Protein AF-A0A0F9BDG5-F1 (afdb_monomer)

pLDDT: mean 71.47, std 20.18, range [35.72, 97.31]

Foldseek 3Di:
DDDDDDDDDDDDDDDDDDDDDDDDDPDPPPPPPPPPDPPPCPVPCPVLPVPDDPVRVVVVVVVVVVVVVVVVVVVCVPDDPVVNVVVVVVVVCVVPDPPDPPVPVPPLVVPLPDDPVLVVQLVVLCVVLVVVCVVDSDPVVNVVSVVVSVVSSCVSDDPVSNVVVVVVVVVVVVVVVVVPPVPPDPPDPDPPPPDPDDDDPDDDDD

Solvent-accessible surface area (backbone atoms only — not comparable to full-atom values): 13550 Å² total; per-residue (Å²): 140,85,86,82,85,87,84,85,82,97,80,77,92,81,87,86,81,79,87,78,92,70,94,68,88,78,67,91,76,73,78,71,70,72,70,78,62,85,55,97,58,69,77,67,67,60,62,73,72,65,76,65,51,69,71,54,50,53,50,52,50,50,55,48,51,54,49,51,51,52,52,51,53,56,53,56,69,79,43,52,73,72,53,45,52,51,50,49,51,50,57,68,43,66,76,43,82,74,70,77,87,72,40,91,68,55,66,71,66,80,74,54,81,61,52,77,68,48,49,54,51,47,52,51,53,51,52,54,48,52,55,55,48,71,72,44,90,48,74,64,58,41,49,51,49,51,51,51,52,51,52,65,43,48,76,65,43,54,72,72,44,46,50,56,52,51,50,54,50,50,54,55,64,56,61,57,56,75,73,56,71,80,65,69,80,71,80,78,82,63,100,66,88,77,72,88,69,82,80,80,85,84,80,76,93,131

Sequence (206 aa):
MGAEDNDKPKRGRGRGGADARQRGEGGPGAQRRGQGGPGMGAGFGMFERLGLTEKQRNKIASIREEAMRKMMADIKKVLTDKQREQLEKAQAGKGGPKDKRGAGGGDMYNKLDLSKKQSKAIAKIRKKVRARMQDAGTSEERRGMMQQMHEDIKDILTDEQAEKLAEFQKQRKGGQRQRGEGRGDREGRGKGGKGRKGRGQDAKDN

Secondary structure (DSSP, 8-state):
---------------------------------------TTTTTSSGGGG---HHHHHHHHHHHHHHHHHHHHHHHHHS-HHHHHHHHHHHHGGGS--TTTSGGG--GGGGS---HHHHHHHHHHHHHHHHHHHH--SHHHHHHHHHHHHHHHHTTS-HHHHHHHHHHHHHHHHHTTTTTGGGS--TTS-------PPPP------

Organism: NCBI:txid412755

Structure (mmCIF, N/CA/C/O backbone):
data_AF-A0A0F9BDG5-F1
#
_entry.id   AF-A0A0F9BDG5-F1
#
loop_
_atom_site.group_PDB
_atom_site.id
_atom_site.type_symbol
_atom_site.label_atom_id
_atom_site.label_alt_id
_atom_site.label_comp_id
_atom_site.label_asym_id
_atom_site.label_entity_id
_atom_site.label_seq_id
_atom_site.pdbx_PDB_ins_code
_atom_site.Cartn_x
_atom_site.Cartn_y
_atom_site.Cartn_z
_atom_site.occupancy
_atom_site.B_iso_or_equiv
_atom_site.auth_seq_id
_atom_site.auth_comp_id
_atom_site.auth_asym_id
_atom_site.auth_atom_id
_atom_site.pdbx_PDB_model_num
ATOM 1 N N . MET A 1 1 ? -21.261 -22.358 70.577 1.00 49.41 1 MET A N 1
ATOM 2 C CA . MET A 1 1 ? -20.105 -22.892 71.329 1.00 49.41 1 MET A CA 1
ATOM 3 C C . MET A 1 1 ? -19.479 -23.983 70.483 1.00 49.41 1 MET A C 1
ATOM 5 O O . MET A 1 1 ? -20.230 -24.818 70.001 1.00 49.41 1 MET A O 1
ATOM 9 N N . GLY A 1 2 ? -18.164 -23.934 70.273 1.00 50.75 2 GLY A N 1
ATOM 10 C CA . GLY A 1 2 ? -17.414 -24.929 69.497 1.00 50.75 2 GLY A CA 1
ATOM 11 C C . GLY A 1 2 ? -16.647 -24.312 68.332 1.00 50.75 2 GLY A C 1
ATOM 12 O O . GLY A 1 2 ? -17.021 -24.504 67.183 1.00 50.75 2 GLY A O 1
ATOM 13 N N . ALA A 1 3 ? -15.623 -23.519 68.650 1.00 54.69 3 ALA A N 1
ATOM 14 C CA . ALA A 1 3 ? -14.568 -23.159 67.713 1.00 54.69 3 ALA A CA 1
ATOM 15 C C . ALA A 1 3 ? -13.617 -24.357 67.579 1.00 54.69 3 ALA A C 1
ATOM 17 O O . ALA A 1 3 ? -13.209 -24.910 68.598 1.00 54.69 3 ALA A O 1
ATOM 18 N N . GLU A 1 4 ? -13.258 -24.734 66.355 1.00 61.56 4 GLU A N 1
ATOM 19 C CA . GLU A 1 4 ? -12.105 -25.601 66.103 1.00 61.56 4 GLU A CA 1
ATOM 20 C C . GLU A 1 4 ? -11.132 -24.877 65.176 1.00 61.56 4 GLU A C 1
ATOM 22 O O . GLU A 1 4 ? -11.267 -24.842 63.951 1.00 61.56 4 GLU A O 1
ATOM 27 N N . ASP A 1 5 ? -10.158 -24.260 65.839 1.00 61.84 5 ASP A N 1
ATOM 28 C CA . ASP A 1 5 ? -8.892 -23.793 65.306 1.00 61.84 5 ASP A CA 1
ATOM 29 C C . ASP A 1 5 ? -8.102 -24.961 64.699 1.00 61.84 5 ASP A C 1
ATOM 31 O O . ASP A 1 5 ? -7.732 -25.909 65.392 1.00 61.84 5 ASP A O 1
ATOM 35 N N . ASN A 1 6 ? -7.776 -24.869 63.409 1.00 62.25 6 ASN A N 1
ATOM 36 C CA . ASN A 1 6 ? -6.728 -25.684 62.795 1.00 62.25 6 ASN A CA 1
ATOM 37 C C . ASN A 1 6 ? -5.508 -24.806 62.501 1.00 62.25 6 ASN A C 1
ATOM 39 O O . ASN A 1 6 ? -5.313 -24.280 61.406 1.00 62.25 6 ASN A O 1
ATOM 43 N N . ASP A 1 7 ? -4.696 -24.665 63.543 1.00 69.94 7 ASP A N 1
ATOM 44 C CA . ASP A 1 7 ? -3.325 -24.173 63.534 1.00 69.94 7 ASP A CA 1
ATOM 45 C C . ASP A 1 7 ? -2.364 -25.339 63.241 1.00 69.94 7 ASP A C 1
ATOM 47 O O . ASP A 1 7 ? -2.450 -26.367 63.920 1.00 69.94 7 ASP A O 1
ATOM 51 N N . LYS A 1 8 ? -1.478 -25.189 62.233 1.00 61.78 8 LYS A N 1
ATOM 52 C CA . LYS A 1 8 ? -0.156 -25.858 62.071 1.00 61.78 8 LYS A CA 1
ATOM 53 C C . LYS A 1 8 ? 0.475 -25.581 60.680 1.00 61.78 8 LYS A C 1
ATOM 55 O O . LYS A 1 8 ? -0.224 -25.218 59.742 1.00 61.78 8 LYS A O 1
ATOM 60 N N . PRO A 1 9 ? 1.804 -25.733 60.488 1.00 58.44 9 PRO A N 1
ATOM 61 C CA . PRO A 1 9 ? 2.804 -24.715 60.799 1.00 58.44 9 PRO A CA 1
ATOM 62 C C . PRO A 1 9 ? 3.656 -24.314 59.573 1.00 58.44 9 PRO A C 1
ATOM 64 O O . PRO A 1 9 ? 3.891 -25.087 58.644 1.00 58.44 9 PRO A O 1
ATOM 67 N N . LYS A 1 10 ? 4.241 -23.113 59.624 1.00 59.38 10 LYS A N 1
ATOM 68 C CA . LYS A 1 10 ? 5.286 -22.667 58.689 1.00 59.38 10 LYS A CA 1
ATOM 69 C C . LYS A 1 10 ? 6.584 -23.466 58.896 1.00 59.38 10 LYS A C 1
ATOM 71 O O . LYS A 1 10 ? 7.234 -23.348 59.929 1.00 59.38 10 LYS A O 1
ATOM 76 N N . ARG A 1 11 ? 7.004 -24.215 57.874 1.00 53.41 11 ARG A N 1
ATOM 77 C CA . ARG A 1 11 ? 8.365 -24.749 57.658 1.00 53.41 11 ARG A CA 1
ATOM 78 C C . ARG A 1 11 ? 8.660 -24.554 56.168 1.00 53.41 11 ARG A C 1
ATOM 80 O O . ARG A 1 11 ? 7.778 -24.792 55.361 1.00 53.41 11 ARG A O 1
ATOM 87 N N . GLY A 1 12 ? 9.802 -24.118 55.667 1.00 50.84 12 GLY A N 1
ATOM 88 C CA . GLY A 1 12 ? 11.099 -23.734 56.198 1.00 50.84 12 GLY A CA 1
ATOM 89 C C . GLY A 1 12 ? 11.937 -23.389 54.957 1.00 50.84 12 GLY A C 1
ATOM 90 O O . GLY A 1 12 ? 11.781 -24.013 53.908 1.00 50.84 12 GLY A O 1
ATOM 91 N N . ARG A 1 13 ? 12.768 -22.347 55.031 1.00 51.31 13 ARG A N 1
ATOM 92 C CA . ARG A 1 13 ? 13.691 -21.978 53.951 1.00 51.31 13 ARG A CA 1
ATOM 93 C C . ARG A 1 13 ? 14.745 -23.078 53.792 1.00 51.31 13 ARG A C 1
ATOM 95 O O . ARG A 1 13 ? 15.510 -23.308 54.720 1.00 51.31 13 ARG A O 1
ATOM 102 N N . GLY A 1 14 ? 14.824 -23.682 52.609 1.00 47.94 14 GLY A N 1
ATOM 103 C CA . GLY A 1 14 ? 15.945 -24.518 52.179 1.00 47.94 14 GLY A CA 1
ATOM 104 C C . GLY A 1 14 ? 16.692 -23.848 51.030 1.00 47.94 14 GLY A C 1
ATOM 105 O O . GLY A 1 14 ? 16.289 -23.962 49.878 1.00 47.94 14 GLY A O 1
ATOM 106 N N . ARG A 1 15 ? 17.765 -23.118 51.354 1.00 51.28 15 ARG A N 1
ATOM 107 C CA . ARG A 1 15 ? 18.869 -22.830 50.427 1.00 51.28 15 ARG A CA 1
ATOM 108 C C . ARG A 1 15 ? 19.819 -24.026 50.475 1.00 51.28 15 ARG A C 1
ATOM 110 O O . ARG A 1 15 ? 20.233 -24.397 51.567 1.00 51.28 15 ARG A O 1
ATOM 117 N N . GLY A 1 16 ? 20.228 -24.534 49.318 1.00 43.88 16 GLY A N 1
ATOM 118 C CA . GLY A 1 16 ? 21.385 -25.423 49.198 1.00 43.88 16 GLY A CA 1
ATOM 119 C C . GLY A 1 16 ? 21.200 -26.474 48.111 1.00 43.88 16 GLY A C 1
ATOM 120 O O . GLY A 1 16 ? 20.229 -27.219 48.147 1.00 43.88 16 GLY A O 1
ATOM 121 N N . GLY A 1 17 ? 22.129 -26.528 47.157 1.00 42.88 17 GLY A N 1
ATOM 122 C CA . GLY A 1 17 ? 22.189 -27.607 46.171 1.00 42.88 17 GLY A CA 1
ATOM 123 C C . GLY A 1 17 ? 22.804 -27.185 44.846 1.00 42.88 17 GLY A C 1
ATOM 124 O O . GLY A 1 17 ? 22.104 -27.079 43.846 1.00 42.88 17 GLY A O 1
ATOM 125 N N . ALA A 1 18 ? 24.108 -26.915 44.862 1.00 49.72 18 ALA A N 1
ATOM 126 C CA . ALA A 1 18 ? 24.939 -27.003 43.671 1.00 49.72 18 ALA A CA 1
ATOM 127 C C . ALA A 1 18 ? 25.035 -28.468 43.200 1.00 49.72 18 ALA A C 1
ATOM 129 O O . ALA A 1 18 ? 24.836 -29.388 43.989 1.00 49.72 18 ALA A O 1
ATOM 130 N N . ASP A 1 19 ? 25.396 -28.624 41.927 1.00 49.03 19 ASP A N 1
ATOM 131 C CA . ASP A 1 19 ? 25.849 -29.855 41.273 1.00 49.03 19 ASP A CA 1
ATOM 132 C C . ASP A 1 19 ? 24.845 -31.003 41.102 1.00 49.03 19 ASP A C 1
ATOM 134 O O . ASP A 1 19 ? 24.670 -31.858 41.960 1.00 49.03 19 ASP A O 1
ATOM 138 N N . ALA A 1 20 ? 24.331 -31.133 39.876 1.00 47.50 20 ALA A N 1
ATOM 139 C CA . ALA A 1 20 ? 24.259 -32.437 39.22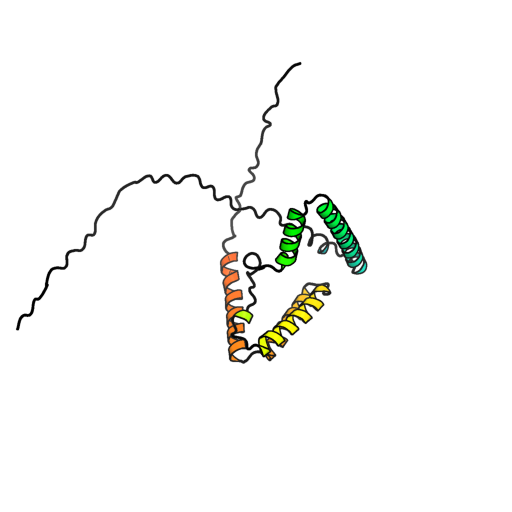4 1.00 47.50 20 ALA A CA 1
ATOM 140 C C . ALA A 1 20 ? 24.184 -32.263 37.706 1.00 47.50 20 ALA A C 1
ATOM 142 O O . ALA A 1 20 ? 23.203 -31.798 37.129 1.00 47.50 20 ALA A O 1
ATOM 143 N N . ARG A 1 21 ? 25.267 -32.679 37.057 1.00 52.41 21 ARG A N 1
ATOM 144 C CA . ARG A 1 21 ? 25.345 -32.980 35.633 1.00 52.41 21 ARG A CA 1
ATOM 145 C C . ARG A 1 21 ? 24.231 -33.967 35.285 1.00 52.41 21 ARG A C 1
ATOM 147 O O . ARG A 1 21 ? 24.292 -35.117 35.708 1.00 52.41 21 ARG A O 1
ATOM 154 N N . GLN A 1 22 ? 23.282 -33.564 34.448 1.00 47.56 22 GLN A N 1
ATOM 155 C CA . GLN A 1 22 ? 22.431 -34.522 33.757 1.00 47.56 22 GLN A CA 1
ATOM 156 C C . GLN A 1 22 ? 22.420 -34.210 32.266 1.00 47.56 22 GLN A C 1
ATOM 158 O O . GLN A 1 22 ? 21.803 -33.261 31.788 1.00 47.56 22 GLN A O 1
ATOM 163 N N . ARG A 1 23 ? 23.194 -35.039 31.554 1.00 50.88 23 ARG A N 1
ATOM 164 C CA . ARG A 1 23 ? 23.022 -35.374 30.143 1.00 50.88 23 ARG A CA 1
ATOM 165 C C . ARG A 1 23 ? 21.529 -35.533 29.854 1.00 50.88 23 ARG A C 1
ATOM 167 O O . ARG A 1 23 ? 20.937 -36.543 30.213 1.00 50.88 23 ARG A O 1
ATOM 174 N N . GLY A 1 24 ? 20.956 -34.534 29.200 1.00 40.81 24 GLY A N 1
ATOM 175 C CA . GLY A 1 24 ? 19.732 -34.659 28.428 1.00 40.81 24 GLY A CA 1
ATOM 176 C C . GLY A 1 24 ? 20.125 -34.585 26.963 1.00 40.81 24 GLY A C 1
ATOM 177 O O . GLY A 1 24 ? 20.676 -33.582 26.513 1.00 40.81 24 GLY A O 1
ATOM 178 N N . GLU A 1 25 ? 19.917 -35.684 26.256 1.00 46.16 25 GLU A N 1
ATOM 179 C CA . GLU A 1 25 ? 20.208 -35.887 24.845 1.00 46.16 25 GLU A CA 1
ATOM 180 C C . GLU A 1 25 ? 19.463 -34.856 23.983 1.00 46.16 25 GLU A C 1
ATOM 182 O O . GLU A 1 25 ? 18.311 -35.025 23.590 1.00 46.16 25 GLU A O 1
ATOM 187 N N . GLY A 1 26 ? 20.138 -33.746 23.684 1.00 39.34 26 GLY A N 1
ATOM 188 C CA . GLY A 1 26 ? 19.724 -32.800 22.658 1.00 39.34 26 GLY A CA 1
ATOM 189 C C . GLY A 1 26 ? 19.961 -33.419 21.286 1.00 39.34 26 GLY A C 1
ATOM 190 O O . GLY A 1 26 ? 21.038 -33.266 20.712 1.00 39.34 26 GLY A O 1
ATOM 191 N N . GLY A 1 27 ? 18.963 -34.146 20.781 1.00 37.84 27 GLY A N 1
ATOM 192 C CA . GLY A 1 27 ? 18.975 -34.701 19.432 1.00 37.84 27 GLY A CA 1
ATOM 193 C C . GLY A 1 27 ? 19.283 -33.627 18.375 1.00 37.84 27 GLY A C 1
ATOM 194 O O . GLY A 1 27 ? 18.962 -32.450 18.574 1.00 37.84 27 GLY A O 1
ATOM 195 N N . PRO A 1 28 ? 19.888 -33.993 17.229 1.00 41.84 28 PRO A N 1
ATOM 196 C CA . PRO A 1 28 ? 20.199 -33.064 16.150 1.00 41.84 28 PRO A CA 1
ATOM 197 C C . PRO A 1 28 ? 18.919 -32.688 15.392 1.00 41.84 28 PRO A C 1
ATOM 199 O O . PRO A 1 28 ? 18.725 -33.010 14.221 1.00 41.84 28 PRO A O 1
ATOM 202 N N . GLY A 1 29 ? 18.038 -31.949 16.063 1.00 42.16 29 GLY A N 1
ATOM 203 C CA . GLY A 1 29 ? 17.001 -31.135 15.457 1.00 42.16 29 GLY A CA 1
ATOM 204 C C . GLY A 1 29 ? 17.673 -29.967 14.758 1.00 42.16 29 GLY A C 1
ATOM 205 O O . GLY A 1 29 ? 17.637 -28.834 15.232 1.00 42.16 29 GLY A O 1
ATOM 206 N N . ALA A 1 30 ? 18.330 -30.265 13.636 1.00 48.53 30 ALA A N 1
ATOM 207 C CA . ALA A 1 30 ? 18.788 -29.290 12.676 1.00 48.53 30 ALA A CA 1
ATOM 208 C C . ALA A 1 30 ? 17.587 -28.418 12.308 1.00 48.53 30 ALA A C 1
ATOM 210 O O . ALA A 1 30 ? 16.789 -28.751 11.430 1.00 48.53 30 ALA A O 1
ATOM 211 N N . GLN A 1 31 ? 17.472 -27.277 12.988 1.00 48.91 31 GLN A N 1
ATOM 212 C CA . GLN A 1 31 ? 16.740 -26.119 12.523 1.00 48.91 31 GLN A CA 1
ATOM 213 C C . GLN A 1 31 ? 17.387 -25.729 11.201 1.00 48.91 31 GLN A C 1
ATOM 215 O O . GLN A 1 31 ? 18.277 -24.879 11.115 1.00 48.91 31 GLN A O 1
ATOM 220 N N . ARG A 1 32 ? 16.915 -26.393 10.143 1.00 46.16 32 ARG A N 1
ATOM 221 C CA . ARG A 1 32 ? 16.921 -25.896 8.785 1.00 46.16 32 ARG A CA 1
ATOM 222 C C . ARG A 1 32 ? 16.198 -24.564 8.870 1.00 46.16 32 ARG A C 1
ATOM 224 O O . ARG A 1 32 ? 14.984 -24.475 8.720 1.00 46.16 32 ARG A O 1
ATOM 231 N N . ARG A 1 33 ? 16.969 -23.510 9.154 1.00 41.59 33 ARG A N 1
ATOM 232 C CA . ARG A 1 33 ? 16.660 -22.165 8.701 1.00 41.59 33 ARG A CA 1
ATOM 233 C C . ARG A 1 33 ? 16.338 -22.359 7.237 1.00 41.59 33 ARG A C 1
ATOM 235 O O . ARG A 1 33 ? 17.246 -22.626 6.452 1.00 41.59 33 ARG A O 1
ATOM 242 N N . GLY A 1 34 ? 15.051 -22.327 6.910 1.00 40.19 34 GLY A N 1
ATOM 243 C CA . GLY A 1 34 ? 14.617 -22.205 5.540 1.00 40.19 34 GLY A CA 1
ATOM 244 C C . GLY A 1 34 ? 15.353 -20.994 5.004 1.00 40.19 34 GLY A C 1
ATOM 245 O O . GLY A 1 34 ? 15.009 -19.859 5.330 1.00 40.19 34 GLY A O 1
ATOM 246 N N . GLN A 1 35 ? 16.418 -21.246 4.240 1.00 43.44 35 GLN A N 1
ATOM 247 C CA . GLN A 1 35 ? 16.776 -20.374 3.147 1.00 43.44 35 GLN A CA 1
ATOM 248 C C . GLN A 1 35 ? 15.442 -20.114 2.471 1.00 43.44 35 GLN A C 1
ATOM 250 O O . GLN A 1 35 ? 14.794 -21.049 1.997 1.00 43.44 35 GLN A O 1
ATOM 255 N N . GLY A 1 36 ? 14.972 -18.872 2.564 1.00 41.31 36 GLY A N 1
ATOM 256 C CA . GLY A 1 36 ? 13.968 -18.397 1.644 1.00 41.31 36 GLY A CA 1
ATOM 257 C C . GLY A 1 36 ? 14.581 -18.627 0.280 1.00 41.31 36 GLY A C 1
ATOM 258 O O . GLY A 1 36 ? 15.417 -17.837 -0.154 1.00 41.31 36 GLY A O 1
ATOM 259 N N . GLY A 1 37 ? 14.244 -19.770 -0.325 1.00 35.72 37 GLY A N 1
ATOM 260 C CA . GLY A 1 37 ? 14.523 -20.024 -1.720 1.00 35.72 37 GLY A CA 1
ATOM 261 C C . GLY A 1 37 ? 14.026 -18.798 -2.474 1.00 35.72 37 GLY A C 1
ATOM 262 O O . GLY A 1 37 ? 13.017 -18.224 -2.043 1.00 35.72 37 GLY A O 1
ATOM 263 N N . PRO A 1 38 ? 14.763 -18.336 -3.495 1.00 40.41 38 PRO A N 1
ATOM 264 C CA . PRO A 1 38 ? 14.422 -17.136 -4.237 1.00 40.41 38 PRO A CA 1
ATOM 265 C C . PRO A 1 38 ? 12.946 -17.216 -4.598 1.00 40.41 38 PRO A C 1
ATOM 267 O O . PRO A 1 38 ? 12.527 -18.026 -5.423 1.00 40.41 38 PRO A O 1
ATOM 270 N N . GLY A 1 39 ? 12.137 -16.444 -3.869 1.00 40.53 39 GLY A N 1
ATOM 271 C CA . GLY A 1 39 ? 10.711 -16.421 -4.092 1.00 40.53 39 GLY A CA 1
ATOM 272 C C . GLY A 1 39 ? 10.511 -16.047 -5.549 1.00 40.53 39 GLY A C 1
ATOM 273 O O . GLY A 1 39 ? 11.251 -15.213 -6.079 1.00 40.53 39 GLY A O 1
ATOM 274 N N . MET A 1 40 ? 9.506 -16.642 -6.182 1.00 42.91 40 MET A N 1
ATOM 275 C CA . MET A 1 40 ? 9.035 -16.351 -7.542 1.00 42.91 40 MET A CA 1
ATOM 276 C C . MET A 1 40 ? 8.593 -14.876 -7.761 1.00 42.91 40 MET A C 1
ATOM 278 O O . MET A 1 40 ? 7.710 -14.595 -8.560 1.00 42.91 40 MET A O 1
ATOM 282 N N . GLY A 1 41 ? 9.170 -13.909 -7.043 1.00 45.41 41 GLY A N 1
ATOM 283 C CA . GLY A 1 41 ? 9.159 -12.476 -7.332 1.00 45.41 41 GLY A CA 1
ATOM 284 C C . GLY A 1 41 ? 10.493 -11.948 -7.882 1.00 45.41 41 GLY A C 1
ATOM 285 O O . GLY A 1 41 ? 10.544 -10.796 -8.302 1.00 45.41 41 GLY A O 1
ATOM 286 N N . ALA A 1 42 ? 11.558 -12.763 -7.934 1.00 42.69 42 ALA A N 1
ATOM 287 C CA . ALA A 1 42 ? 12.881 -12.343 -8.420 1.00 42.69 42 ALA A CA 1
ATOM 288 C C . ALA A 1 42 ? 12.916 -11.936 -9.911 1.00 42.69 42 ALA A C 1
ATOM 290 O O . ALA A 1 42 ? 13.832 -11.237 -10.329 1.00 42.69 42 ALA A O 1
ATOM 291 N N . GLY A 1 43 ? 11.907 -12.309 -10.704 1.00 47.31 43 GLY A N 1
ATOM 292 C CA . GLY A 1 43 ? 11.799 -11.904 -12.111 1.00 47.31 43 GLY A CA 1
ATOM 293 C C . GLY A 1 43 ? 11.110 -10.555 -12.350 1.00 47.31 43 GLY A C 1
ATOM 294 O O . GLY A 1 43 ? 11.126 -10.067 -13.474 1.00 47.31 43 GLY A O 1
ATOM 295 N N . PHE A 1 44 ? 10.484 -9.944 -11.334 1.00 47.06 44 PHE A N 1
ATOM 296 C CA . PHE A 1 44 ? 9.707 -8.707 -11.525 1.00 47.06 44 PHE A CA 1
ATOM 297 C C . PHE A 1 44 ? 10.578 -7.443 -11.462 1.00 47.06 44 PHE A C 1
ATOM 299 O O . PHE A 1 44 ? 10.374 -6.526 -12.245 1.00 47.06 44 PHE A O 1
ATOM 306 N N . GLY A 1 45 ? 11.584 -7.417 -10.583 1.00 52.31 45 GLY A N 1
ATOM 307 C CA . GLY A 1 45 ? 12.441 -6.240 -10.377 1.00 52.31 45 GLY A CA 1
ATOM 308 C C . GLY A 1 45 ? 13.682 -6.165 -11.273 1.00 52.31 45 GLY A C 1
ATOM 309 O O . GLY A 1 45 ? 14.461 -5.224 -11.145 1.00 52.31 45 GLY A O 1
ATOM 310 N N . MET A 1 46 ? 13.918 -7.155 -12.145 1.00 61.84 46 MET A N 1
ATOM 311 C CA . MET A 1 46 ? 15.105 -7.168 -13.013 1.00 61.84 46 MET A CA 1
ATOM 312 C C . MET A 1 46 ? 14.958 -6.190 -14.186 1.00 61.84 46 MET A C 1
ATOM 314 O O . MET A 1 46 ? 15.890 -5.454 -14.491 1.00 61.84 46 MET A O 1
ATOM 318 N N . PHE A 1 47 ? 13.767 -6.124 -14.790 1.00 62.78 47 PHE A N 1
ATOM 319 C CA . PHE A 1 47 ? 13.489 -5.248 -15.935 1.00 62.78 47 PHE A CA 1
ATOM 320 C C . PHE A 1 47 ? 13.310 -3.774 -15.547 1.00 62.78 47 PHE A C 1
ATOM 322 O O . PHE A 1 47 ? 13.584 -2.893 -16.356 1.00 62.78 47 PHE A O 1
ATOM 329 N N . GLU A 1 48 ? 12.922 -3.486 -14.301 1.00 61.44 48 GLU A N 1
ATOM 330 C CA . GLU A 1 48 ? 12.796 -2.112 -13.788 1.00 61.44 48 GLU A CA 1
ATOM 331 C C . GLU A 1 48 ? 14.149 -1.381 -13.723 1.00 61.44 48 GLU A C 1
ATOM 333 O O . GLU A 1 48 ? 14.190 -0.155 -13.746 1.00 61.44 48 GLU A O 1
ATOM 338 N N . ARG A 1 49 ? 15.269 -2.119 -13.699 1.00 68.06 49 ARG A N 1
ATOM 339 C CA . ARG A 1 49 ? 16.630 -1.559 -13.646 1.00 68.06 49 ARG A CA 1
ATOM 340 C C . ARG A 1 49 ? 17.220 -1.217 -15.016 1.00 68.06 49 ARG A C 1
ATOM 342 O O . ARG A 1 49 ? 18.303 -0.650 -15.068 1.00 68.06 49 ARG A O 1
ATOM 349 N N . LEU A 1 50 ? 16.535 -1.560 -16.108 1.00 80.62 50 LEU A N 1
ATOM 350 C CA . LEU A 1 50 ? 17.055 -1.419 -17.475 1.00 80.62 50 LEU A CA 1
ATOM 351 C C . LEU A 1 50 ? 16.689 -0.082 -18.141 1.00 80.62 50 LEU A C 1
ATOM 353 O O . LEU A 1 50 ? 16.867 0.057 -19.346 1.00 80.62 50 LEU A O 1
ATOM 357 N N . GLY A 1 51 ? 16.153 0.890 -17.390 1.00 80.94 51 GLY A N 1
ATOM 358 C CA . GLY A 1 51 ? 15.831 2.221 -17.926 1.00 80.94 51 GLY A CA 1
ATOM 359 C C . GLY A 1 51 ? 14.825 2.196 -19.085 1.00 80.94 51 GLY A C 1
ATOM 360 O O . GLY A 1 51 ? 14.917 3.000 -20.006 1.00 80.94 51 GLY A O 1
ATOM 361 N N . LEU A 1 52 ? 13.888 1.243 -19.076 1.00 87.12 52 LEU A N 1
ATOM 362 C CA . LEU A 1 52 ? 12.972 1.012 -20.192 1.00 87.12 52 LEU A CA 1
ATOM 363 C C . LEU A 1 52 ? 12.007 2.188 -20.401 1.00 87.12 52 LEU A C 1
ATOM 365 O O . LEU A 1 52 ? 11.359 2.670 -19.464 1.00 87.12 52 LEU A O 1
ATOM 369 N N . THR A 1 53 ? 11.824 2.579 -21.662 1.00 88.19 53 THR A N 1
ATOM 370 C CA . THR A 1 53 ? 10.789 3.547 -22.055 1.00 88.19 53 THR A CA 1
ATOM 371 C C . THR A 1 53 ? 9.388 3.004 -21.757 1.00 88.19 53 THR A C 1
ATOM 373 O O . THR A 1 53 ? 9.180 1.796 -21.620 1.00 88.19 53 THR A O 1
ATOM 376 N N . GLU A 1 54 ? 8.395 3.885 -21.662 1.00 77.69 54 GLU A N 1
ATOM 377 C CA . GLU A 1 54 ? 7.003 3.497 -21.394 1.00 77.69 54 GLU A CA 1
ATOM 378 C C . GLU A 1 54 ? 6.455 2.524 -22.453 1.00 77.69 54 GLU A C 1
ATOM 380 O O . GLU A 1 54 ? 5.895 1.480 -22.121 1.00 77.69 54 GLU A O 1
ATOM 385 N N . LYS A 1 55 ? 6.733 2.787 -23.737 1.00 87.75 55 LYS A N 1
ATOM 386 C CA . LYS A 1 55 ? 6.346 1.894 -24.842 1.00 87.75 55 LYS A CA 1
ATOM 387 C C . LYS A 1 55 ? 6.957 0.495 -24.695 1.00 87.75 55 LYS A C 1
ATOM 389 O O . LYS A 1 55 ? 6.274 -0.501 -24.926 1.00 87.75 55 LYS A O 1
ATOM 394 N N . GLN A 1 56 ? 8.223 0.401 -24.282 1.00 81.25 56 GLN A N 1
ATOM 395 C CA . GLN A 1 56 ? 8.887 -0.885 -24.040 1.00 81.25 56 GLN A CA 1
ATOM 396 C C . GLN A 1 56 ? 8.294 -1.609 -22.829 1.00 81.25 56 GLN A C 1
ATOM 398 O O . GLN A 1 56 ? 8.059 -2.815 -22.904 1.00 81.25 56 GLN A O 1
ATOM 403 N N . ARG A 1 57 ? 7.995 -0.883 -21.744 1.00 80.25 57 ARG A N 1
ATOM 404 C CA . ARG A 1 57 ? 7.327 -1.439 -20.558 1.00 80.25 57 ARG A CA 1
ATOM 405 C C . ARG A 1 57 ? 5.962 -2.026 -20.908 1.00 80.25 57 ARG A C 1
ATOM 407 O O . ARG A 1 57 ? 5.704 -3.176 -20.561 1.00 80.25 57 ARG A O 1
ATOM 414 N N . ASN A 1 58 ? 5.149 -1.300 -21.673 1.00 81.62 58 ASN A N 1
ATOM 415 C CA . ASN A 1 58 ? 3.825 -1.759 -22.101 1.00 81.62 58 ASN A CA 1
ATOM 416 C C . ASN A 1 58 ? 3.911 -2.990 -23.014 1.00 81.62 58 ASN A C 1
ATOM 418 O O . ASN A 1 58 ? 3.154 -3.950 -22.846 1.00 81.62 58 ASN A O 1
ATOM 422 N N . LYS A 1 59 ? 4.881 -3.017 -23.937 1.00 87.56 59 LYS A N 1
ATOM 423 C CA . LYS A 1 59 ? 5.095 -4.170 -24.822 1.00 87.56 59 LYS A CA 1
ATOM 424 C C . LYS A 1 59 ? 5.559 -5.408 -24.051 1.00 87.56 59 LYS A C 1
ATOM 426 O O . LYS A 1 59 ? 5.030 -6.493 -24.271 1.00 87.56 59 LYS A O 1
ATOM 431 N N . ILE A 1 60 ? 6.492 -5.253 -23.110 1.00 82.06 60 ILE A N 1
ATOM 432 C CA . ILE A 1 60 ? 6.951 -6.348 -22.240 1.00 82.06 60 ILE A CA 1
ATOM 433 C C . ILE A 1 60 ? 5.812 -6.846 -21.345 1.00 82.06 60 ILE A C 1
ATOM 435 O O . ILE A 1 60 ? 5.655 -8.056 -21.188 1.00 82.06 60 ILE A O 1
ATOM 439 N N . ALA A 1 61 ? 5.002 -5.941 -20.788 1.00 77.19 61 ALA A N 1
ATOM 440 C CA . ALA A 1 61 ? 3.836 -6.304 -19.990 1.00 77.19 61 ALA A CA 1
ATOM 441 C C . ALA A 1 61 ? 2.842 -7.150 -20.802 1.00 77.19 61 ALA A C 1
ATOM 443 O O . ALA A 1 61 ? 2.441 -8.214 -20.334 1.00 77.19 61 ALA A O 1
ATOM 444 N N . SER A 1 62 ? 2.545 -6.737 -22.037 1.00 82.06 62 SER A N 1
ATOM 445 C CA . SER A 1 62 ? 1.631 -7.454 -22.940 1.00 82.06 62 SER A CA 1
ATOM 446 C C . SER A 1 62 ? 2.159 -8.846 -23.302 1.00 82.06 62 SER A C 1
ATOM 448 O O . SER A 1 62 ? 1.472 -9.844 -23.095 1.00 82.06 62 SER A O 1
ATOM 450 N N . ILE A 1 63 ? 3.422 -8.939 -23.743 1.00 88.31 63 ILE A N 1
ATOM 451 C CA . ILE A 1 63 ? 4.077 -10.221 -24.065 1.00 88.31 63 ILE A CA 1
ATOM 452 C C . ILE A 1 63 ? 4.022 -11.166 -22.863 1.00 88.31 63 ILE A C 1
ATOM 454 O O . ILE A 1 63 ? 3.759 -12.361 -22.992 1.00 88.31 63 ILE A O 1
ATOM 458 N N . ARG A 1 64 ? 4.273 -10.631 -21.670 1.00 81.06 64 ARG A N 1
ATOM 459 C CA . ARG A 1 64 ? 4.275 -11.410 -20.439 1.00 81.06 64 ARG A CA 1
ATOM 460 C C . ARG A 1 64 ? 2.884 -11.896 -20.055 1.00 81.06 64 ARG A C 1
ATOM 462 O O . ARG A 1 64 ? 2.759 -13.029 -19.593 1.00 81.06 64 ARG A O 1
ATOM 469 N N . GLU A 1 65 ? 1.868 -11.053 -20.185 1.00 79.12 65 GLU A N 1
ATOM 470 C CA . GLU A 1 65 ? 0.484 -11.425 -19.901 1.00 79.12 65 GLU A CA 1
ATOM 471 C C . GLU A 1 65 ? 0.029 -12.551 -20.830 1.00 79.12 65 GLU A C 1
ATOM 473 O O . GLU A 1 65 ? -0.458 -13.581 -20.359 1.00 79.12 65 GLU A O 1
ATOM 478 N N . GLU A 1 66 ? 0.291 -12.414 -22.130 1.00 86.25 66 GLU A N 1
ATOM 479 C CA . GLU A 1 66 ? 0.011 -13.456 -23.114 1.00 86.25 66 GLU A CA 1
ATOM 480 C C . GLU A 1 66 ? 0.766 -14.753 -22.809 1.00 86.25 66 GLU A C 1
ATOM 482 O O . GLU A 1 66 ? 0.171 -15.835 -22.818 1.00 86.25 66 GLU A O 1
ATOM 487 N N . ALA A 1 67 ? 2.060 -14.661 -22.488 1.00 88.31 67 ALA A N 1
ATOM 488 C CA . ALA A 1 67 ? 2.876 -15.815 -22.130 1.00 88.31 67 ALA A CA 1
ATOM 489 C C . ALA A 1 67 ? 2.350 -16.513 -20.867 1.00 88.31 67 ALA A C 1
ATOM 491 O O . ALA A 1 67 ? 2.219 -17.737 -20.851 1.00 88.31 67 ALA A O 1
ATOM 492 N N . MET A 1 68 ? 1.985 -15.758 -19.824 1.00 83.38 68 MET A N 1
ATOM 493 C CA . MET A 1 68 ? 1.384 -16.329 -18.616 1.00 83.38 68 MET A CA 1
ATOM 494 C C . MET A 1 68 ? 0.023 -16.960 -18.899 1.00 83.38 68 MET A C 1
ATOM 496 O O . MET A 1 68 ? -0.267 -18.021 -18.348 1.00 83.38 68 MET A O 1
ATOM 500 N N . ARG A 1 69 ? -0.803 -16.355 -19.760 1.00 86.94 69 ARG A N 1
ATOM 501 C CA . ARG A 1 69 ? -2.104 -16.910 -20.147 1.00 86.94 69 ARG A CA 1
ATOM 502 C C . ARG A 1 69 ? -1.942 -18.243 -20.873 1.00 86.94 69 ARG A C 1
ATOM 504 O O . ARG A 1 69 ? -2.618 -19.204 -20.510 1.00 86.94 69 ARG A O 1
ATOM 511 N N . LYS A 1 70 ? -1.027 -18.316 -21.845 1.00 91.00 70 LYS A N 1
ATOM 512 C CA . LYS A 1 70 ? -0.698 -19.558 -22.563 1.00 91.00 70 LYS A CA 1
ATOM 513 C C . LYS A 1 70 ? -0.161 -20.621 -21.606 1.00 91.00 70 LYS A C 1
ATOM 515 O O . LYS A 1 70 ? -0.729 -21.704 -21.526 1.00 91.00 70 LYS A O 1
ATOM 520 N N . MET A 1 71 ? 0.830 -20.266 -20.786 1.00 89.75 71 MET A N 1
ATOM 521 C CA . MET A 1 71 ? 1.404 -21.168 -19.786 1.00 89.75 71 MET A CA 1
ATOM 522 C C . MET A 1 71 ? 0.337 -21.714 -18.825 1.00 89.75 71 MET A C 1
ATOM 524 O O . MET A 1 71 ? 0.311 -22.907 -18.547 1.00 89.75 71 MET A O 1
ATOM 528 N N . MET A 1 72 ? -0.574 -20.869 -18.331 1.00 85.25 72 MET A N 1
ATOM 529 C CA . MET A 1 72 ? -1.662 -21.308 -17.449 1.00 85.25 72 MET A CA 1
ATOM 530 C C . MET A 1 72 ? -2.661 -22.218 -18.161 1.00 85.25 72 MET A C 1
ATOM 532 O O . MET A 1 72 ? -3.141 -23.171 -17.550 1.00 85.25 72 MET A O 1
ATOM 536 N N . ALA A 1 73 ? -2.973 -21.951 -19.429 1.00 91.38 73 ALA A N 1
ATOM 537 C CA . ALA A 1 73 ? -3.836 -22.822 -20.217 1.00 91.38 73 ALA A CA 1
ATOM 538 C C . ALA A 1 73 ? -3.207 -24.212 -20.392 1.00 91.38 73 ALA A C 1
ATOM 540 O O . ALA A 1 73 ? -3.882 -25.214 -20.168 1.00 91.38 73 ALA A O 1
ATOM 541 N N . ASP A 1 74 ? -1.915 -24.282 -20.707 1.00 91.00 74 ASP A N 1
ATOM 542 C CA . ASP A 1 74 ? -1.209 -25.554 -20.875 1.00 91.00 74 ASP A CA 1
ATOM 543 C C . ASP A 1 74 ? -1.051 -26.308 -19.549 1.00 91.00 74 ASP A C 1
ATOM 545 O O . ASP A 1 74 ? -1.286 -27.514 -19.499 1.00 91.00 74 ASP A O 1
ATOM 549 N N . ILE A 1 75 ? -0.795 -25.597 -18.443 1.00 86.00 75 ILE A N 1
ATOM 550 C CA . ILE A 1 75 ? -0.851 -26.182 -17.095 1.00 86.00 75 ILE A CA 1
ATOM 551 C C . ILE A 1 75 ? -2.243 -26.772 -16.837 1.00 86.00 75 ILE A C 1
ATOM 553 O O . ILE A 1 75 ? -2.349 -27.916 -16.411 1.00 86.00 75 ILE A O 1
ATOM 557 N N . LYS A 1 76 ? -3.331 -26.048 -17.130 1.00 90.00 76 LYS A N 1
ATOM 558 C CA . LYS A 1 76 ? -4.693 -26.571 -16.924 1.00 90.00 76 LYS A CA 1
ATOM 559 C C . LYS A 1 76 ? -4.982 -27.827 -17.753 1.00 90.00 76 LYS A C 1
ATOM 561 O O . LYS A 1 76 ? -5.775 -28.645 -17.292 1.00 90.00 76 LYS A O 1
ATOM 566 N N . LYS A 1 77 ? -4.363 -28.001 -18.928 1.00 94.69 77 LYS A N 1
ATOM 567 C CA . LYS A 1 77 ? -4.545 -29.197 -19.773 1.00 94.69 77 LYS A CA 1
ATOM 568 C C . LYS A 1 77 ? -3.928 -30.455 -19.165 1.00 94.69 77 LYS A C 1
ATOM 570 O O . LYS A 1 77 ? -4.509 -31.521 -19.314 1.00 94.69 77 LYS A O 1
ATOM 575 N N . VAL A 1 78 ? -2.791 -30.336 -18.477 1.00 95.44 78 VAL A N 1
ATOM 576 C CA . VAL A 1 78 ? -2.104 -31.486 -17.853 1.00 95.44 78 VAL A CA 1
ATOM 577 C C . VAL A 1 78 ? -2.622 -31.817 -16.450 1.00 95.44 78 VAL A C 1
ATOM 579 O O . VAL A 1 78 ? -2.248 -32.838 -15.878 1.00 95.44 78 VAL A O 1
ATOM 582 N N . LEU A 1 79 ? -3.466 -30.956 -15.875 1.00 93.62 79 LEU A N 1
ATOM 583 C CA . LEU A 1 79 ? -4.060 -31.166 -14.558 1.00 93.62 79 LEU A CA 1
ATOM 584 C C . LEU A 1 79 ? -5.367 -31.956 -14.645 1.00 93.62 79 LEU A C 1
ATOM 586 O O . LEU A 1 79 ? -6.206 -31.723 -15.516 1.00 93.62 79 LEU A O 1
ATOM 590 N N . THR A 1 80 ? -5.565 -32.831 -13.663 1.00 96.94 80 THR A N 1
ATOM 591 C CA . THR A 1 80 ? -6.850 -33.503 -13.419 1.00 96.94 80 THR A CA 1
ATOM 592 C C . THR A 1 80 ? -7.910 -32.510 -12.932 1.00 96.94 80 THR A C 1
ATOM 594 O O . THR A 1 80 ? -7.577 -31.448 -12.399 1.00 96.94 80 THR A O 1
ATOM 597 N N . ASP A 1 81 ? -9.195 -32.860 -13.032 1.00 92.94 81 ASP A N 1
ATOM 598 C CA . ASP A 1 81 ? -10.300 -31.991 -12.592 1.00 92.94 81 ASP A CA 1
ATOM 599 C C . ASP A 1 81 ? -10.190 -31.575 -11.125 1.00 92.94 81 ASP A C 1
ATOM 601 O O . ASP A 1 81 ? -10.320 -30.398 -10.789 1.00 92.94 81 ASP A O 1
ATOM 605 N N . LYS A 1 82 ? -9.817 -32.518 -10.254 1.00 90.69 82 LYS A N 1
ATOM 606 C CA . LYS A 1 82 ? -9.603 -32.246 -8.829 1.00 90.69 82 LYS A CA 1
ATOM 607 C C . LYS A 1 82 ? -8.448 -31.268 -8.590 1.00 90.69 82 LYS A C 1
ATOM 609 O O . LYS A 1 82 ? -8.520 -30.423 -7.699 1.00 90.69 82 LYS A O 1
ATOM 614 N N . GLN A 1 83 ? -7.380 -31.349 -9.385 1.00 86.75 83 GLN A N 1
ATOM 615 C CA . GLN A 1 83 ? -6.256 -30.412 -9.299 1.00 86.75 83 GLN A CA 1
ATOM 616 C C . GLN A 1 83 ? -6.602 -29.039 -9.887 1.00 86.75 83 GLN A C 1
ATOM 618 O O . GLN A 1 83 ? -6.149 -28.026 -9.352 1.00 86.75 83 GLN A O 1
ATOM 623 N N . ARG A 1 84 ? -7.423 -28.980 -10.946 1.00 92.00 84 ARG A N 1
ATOM 624 C CA . ARG A 1 84 ? -7.954 -27.722 -11.495 1.00 92.00 84 ARG A CA 1
ATOM 625 C C . ARG A 1 84 ? -8.787 -26.980 -10.454 1.00 92.00 84 ARG A C 1
ATOM 627 O O . ARG A 1 84 ? -8.554 -25.795 -10.229 1.00 92.00 84 ARG A O 1
ATOM 634 N N . GLU A 1 85 ? -9.667 -27.687 -9.753 1.00 87.88 85 GLU A N 1
ATOM 635 C CA . GLU A 1 85 ? -10.489 -27.112 -8.687 1.00 87.88 85 GLU A CA 1
ATOM 636 C C . GLU A 1 85 ? -9.630 -26.585 -7.520 1.00 87.88 85 GLU A C 1
ATOM 638 O O . GLU A 1 85 ? -9.856 -25.483 -7.017 1.00 87.88 85 GLU A O 1
ATOM 643 N N . GLN A 1 86 ? -8.591 -27.323 -7.112 1.00 85.38 86 GLN A N 1
ATOM 644 C CA . GLN A 1 86 ? -7.640 -26.851 -6.097 1.00 85.38 86 GLN A CA 1
ATOM 645 C C . GLN A 1 86 ? -6.849 -25.624 -6.562 1.00 85.38 86 GLN A C 1
ATOM 647 O O . GLN A 1 86 ? -6.622 -24.708 -5.769 1.00 85.38 86 GLN A O 1
ATOM 652 N N . LEU A 1 87 ? -6.446 -25.580 -7.834 1.00 85.94 87 LEU A N 1
ATOM 653 C CA . LEU A 1 87 ? -5.747 -24.438 -8.413 1.00 85.94 87 LEU A CA 1
ATOM 654 C C . LEU A 1 87 ? -6.648 -23.198 -8.446 1.00 85.94 87 LEU A C 1
ATOM 656 O O . LEU A 1 87 ? -6.189 -22.113 -8.096 1.00 85.94 87 LEU A O 1
ATOM 660 N N . GLU A 1 88 ? -7.921 -23.345 -8.807 1.00 84.69 88 GLU A N 1
ATOM 661 C CA . GLU A 1 88 ? -8.888 -22.243 -8.806 1.00 84.69 88 GLU A CA 1
ATOM 662 C C . GLU A 1 88 ? -9.217 -21.772 -7.391 1.00 84.69 88 GLU A C 1
ATOM 664 O O . GLU A 1 88 ? -9.193 -20.568 -7.140 1.00 84.69 88 GLU A O 1
ATOM 669 N N . LYS A 1 89 ? -9.379 -22.683 -6.424 1.00 80.81 89 LYS A N 1
ATOM 670 C CA . LYS A 1 89 ? -9.502 -22.323 -5.000 1.00 80.81 89 LYS A CA 1
ATOM 671 C C . LYS A 1 89 ? -8.250 -21.625 -4.474 1.00 80.81 89 LYS A C 1
ATOM 673 O O . LYS A 1 89 ? -8.365 -20.673 -3.711 1.00 80.81 89 LYS A O 1
ATOM 678 N N . ALA A 1 90 ? -7.059 -22.033 -4.904 1.00 76.88 90 ALA A N 1
ATOM 679 C CA . ALA A 1 90 ? -5.810 -21.368 -4.543 1.00 76.88 90 ALA A CA 1
ATOM 680 C C . ALA A 1 90 ? -5.640 -20.004 -5.237 1.00 76.88 90 ALA A C 1
ATOM 682 O O . ALA A 1 90 ? -5.013 -19.112 -4.671 1.00 76.88 90 ALA A O 1
ATOM 683 N N . GLN A 1 91 ? -6.183 -19.810 -6.443 1.00 73.75 91 GLN A N 1
ATOM 684 C CA . GLN A 1 91 ? -6.173 -18.526 -7.153 1.00 73.75 91 GLN A CA 1
ATOM 685 C C . GLN A 1 91 ? -7.222 -17.552 -6.602 1.00 73.75 91 GLN A C 1
ATOM 687 O O . GLN A 1 91 ? -6.886 -16.403 -6.324 1.00 73.75 91 GLN A O 1
ATOM 692 N N . ALA A 1 92 ? -8.446 -18.009 -6.346 1.00 69.12 92 ALA A N 1
ATOM 693 C CA . ALA A 1 92 ? -9.459 -17.248 -5.614 1.00 69.12 92 ALA A CA 1
ATOM 694 C C . ALA A 1 92 ? -8.982 -16.949 -4.179 1.00 69.12 92 ALA A C 1
ATOM 696 O O . ALA A 1 92 ? -9.117 -15.838 -3.671 1.00 69.12 92 ALA A O 1
ATOM 697 N N . GLY A 1 93 ? -8.296 -17.917 -3.569 1.00 52.53 93 GLY A N 1
ATOM 698 C CA . GLY A 1 93 ? -7.618 -17.821 -2.281 1.00 52.53 93 GLY A CA 1
ATOM 699 C C . GLY A 1 93 ? -6.258 -17.117 -2.312 1.00 52.53 93 GLY A C 1
ATOM 700 O O . GLY A 1 93 ? -5.633 -16.995 -1.263 1.00 52.53 93 GLY A O 1
ATOM 701 N N . LYS A 1 94 ? -5.784 -16.587 -3.451 1.00 49.12 94 LYS A N 1
ATOM 702 C CA . LYS A 1 94 ? -4.625 -15.666 -3.495 1.00 49.12 94 LYS A CA 1
ATOM 703 C C . LYS A 1 94 ? -4.997 -14.238 -3.073 1.00 49.12 94 LYS A C 1
ATOM 705 O O . LYS A 1 94 ? -4.106 -13.405 -2.905 1.00 49.12 94 LYS A O 1
ATOM 710 N N . GLY A 1 95 ? -6.287 -13.981 -2.832 1.00 47.44 95 GLY A N 1
ATOM 711 C CA . GLY A 1 95 ? -6.769 -12.942 -1.913 1.00 47.44 95 GLY A CA 1
ATOM 712 C C . GLY A 1 95 ? -6.806 -13.385 -0.440 1.00 47.44 95 GLY A C 1
ATOM 713 O O . GLY A 1 95 ? -7.201 -12.603 0.419 1.00 47.44 95 GLY A O 1
ATOM 714 N N . GLY A 1 96 ? -6.404 -14.622 -0.141 1.00 44.91 96 GLY A N 1
ATOM 715 C CA . GLY A 1 96 ? -6.256 -15.153 1.209 1.00 44.91 96 GLY A CA 1
ATOM 716 C C . GLY A 1 96 ? -5.177 -14.401 1.987 1.00 44.91 96 GLY A C 1
ATOM 717 O O . GLY A 1 96 ? -4.337 -13.724 1.382 1.00 44.91 96 GLY A O 1
ATOM 718 N N . PRO A 1 97 ? -5.222 -14.468 3.327 1.00 45.16 97 PRO A N 1
ATOM 719 C CA . PRO A 1 97 ? -4.544 -13.523 4.193 1.00 45.16 97 PRO A CA 1
ATOM 720 C C . PRO A 1 97 ? -3.067 -13.397 3.824 1.00 45.16 97 PRO A C 1
ATOM 722 O O . PRO A 1 97 ? -2.248 -14.283 4.067 1.00 45.16 97 PRO A O 1
ATOM 725 N N . LYS A 1 98 ? -2.720 -12.232 3.269 1.00 52.22 98 LYS A N 1
ATOM 726 C CA . LYS A 1 98 ? -1.356 -11.699 3.097 1.00 52.22 98 LYS A CA 1
ATOM 727 C C . LYS A 1 98 ? -0.679 -11.437 4.452 1.00 52.22 98 LYS A C 1
ATOM 729 O O . LYS A 1 98 ? 0.209 -10.591 4.579 1.00 52.22 98 LYS A O 1
ATOM 734 N N . ASP A 1 99 ? -1.092 -12.159 5.477 1.00 49.91 99 ASP A N 1
ATOM 735 C CA . ASP A 1 99 ? -0.707 -11.936 6.840 1.00 49.91 99 ASP A CA 1
ATOM 736 C C . ASP A 1 99 ? 0.626 -12.637 7.073 1.00 49.91 99 ASP A C 1
ATOM 738 O O . ASP A 1 99 ? 0.834 -13.813 6.779 1.00 49.91 99 ASP A O 1
ATOM 742 N N . LYS A 1 100 ? 1.537 -11.874 7.665 1.00 49.94 100 LYS A N 1
ATOM 743 C CA . LYS A 1 100 ? 2.753 -12.307 8.364 1.00 49.94 100 LYS A CA 1
ATOM 744 C C . LYS A 1 100 ? 4.080 -12.334 7.601 1.00 49.94 100 LYS A C 1
ATOM 746 O O . LYS A 1 100 ? 5.085 -12.133 8.271 1.00 49.94 100 LYS A O 1
ATOM 751 N N . ARG A 1 101 ? 4.165 -12.465 6.265 1.00 46.72 101 ARG A N 1
ATOM 752 C CA . ARG A 1 101 ? 5.489 -12.386 5.569 1.00 46.72 101 ARG A CA 1
ATOM 753 C C . ARG A 1 101 ? 5.824 -11.070 4.858 1.00 46.72 101 ARG A C 1
ATOM 755 O O . ARG A 1 101 ? 6.991 -10.839 4.572 1.00 46.72 101 ARG A O 1
ATOM 762 N N . GLY A 1 102 ? 4.848 -10.181 4.670 1.00 46.56 102 GLY A N 1
ATOM 763 C CA . GLY A 1 102 ? 5.060 -8.783 4.245 1.00 46.56 102 GLY A CA 1
ATOM 764 C C . GLY A 1 102 ? 4.380 -7.747 5.152 1.00 46.56 102 GLY A C 1
ATOM 765 O O . GLY A 1 102 ? 4.568 -6.547 4.983 1.00 46.56 102 GLY A O 1
ATOM 766 N N . ALA A 1 103 ? 3.626 -8.206 6.155 1.00 44.47 103 ALA A N 1
ATOM 767 C CA . ALA A 1 103 ? 2.839 -7.394 7.084 1.00 44.47 103 ALA A CA 1
ATOM 768 C C . ALA A 1 103 ? 3.675 -6.677 8.169 1.00 44.47 103 ALA A C 1
ATOM 770 O O . ALA A 1 103 ? 3.144 -6.277 9.200 1.00 44.47 103 ALA A O 1
ATOM 771 N N . GLY A 1 104 ? 4.977 -6.459 7.944 1.00 43.28 104 GLY A N 1
ATOM 772 C CA . GLY A 1 104 ? 5.772 -5.539 8.774 1.00 43.28 104 GLY A CA 1
ATOM 773 C C . GLY A 1 104 ? 5.298 -4.082 8.658 1.00 43.28 104 GLY A C 1
ATOM 774 O O . GLY A 1 104 ? 5.672 -3.233 9.464 1.00 43.28 104 GLY A O 1
ATOM 775 N N . GLY A 1 105 ? 4.442 -3.807 7.669 1.00 48.88 105 GLY A N 1
ATOM 776 C CA . GLY A 1 105 ? 3.632 -2.604 7.533 1.00 48.88 105 GLY A CA 1
ATOM 777 C C . GLY A 1 105 ? 2.145 -2.875 7.612 1.00 48.88 105 GLY A C 1
ATOM 778 O O . GLY A 1 105 ? 1.412 -2.342 6.787 1.00 48.88 105 GLY A O 1
ATOM 779 N N . GLY A 1 106 ? 1.720 -3.705 8.573 1.00 55.81 106 GLY A N 1
ATOM 780 C CA . GLY A 1 106 ? 0.316 -3.829 8.951 1.00 55.81 106 GLY A CA 1
ATOM 781 C C . GLY A 1 106 ? -0.333 -2.450 8.984 1.00 55.81 106 GLY A C 1
ATOM 782 O O . GLY A 1 106 ? 0.236 -1.503 9.532 1.00 55.81 106 GLY A O 1
ATOM 783 N N . ASP A 1 107 ? -1.456 -2.353 8.289 1.00 71.44 107 ASP A N 1
ATOM 784 C CA . ASP A 1 107 ? -2.195 -1.134 8.015 1.00 71.44 107 ASP A CA 1
ATOM 785 C C . ASP A 1 107 ? -2.410 -0.349 9.321 1.00 71.44 107 ASP A C 1
ATOM 787 O O . ASP A 1 107 ? -3.257 -0.713 10.134 1.00 71.44 107 ASP A O 1
ATOM 791 N N . MET A 1 108 ? -1.571 0.667 9.584 1.00 83.06 108 MET A N 1
ATOM 792 C CA . MET A 1 108 ? -1.491 1.326 10.905 1.00 83.06 108 MET A CA 1
ATOM 793 C C . MET A 1 108 ? -2.841 1.883 11.356 1.00 83.06 108 MET A C 1
ATOM 795 O O . MET A 1 108 ? -3.129 1.983 12.541 1.00 83.06 108 MET A O 1
ATOM 799 N N . TYR A 1 109 ? -3.685 2.184 10.383 1.00 85.69 109 TYR A N 1
ATOM 800 C CA . TYR A 1 109 ? -5.002 2.753 10.556 1.00 85.69 109 TYR A CA 1
ATOM 801 C C . TYR A 1 109 ? -6.025 1.762 11.123 1.00 85.69 109 TYR A C 1
ATOM 803 O O . TYR A 1 109 ? -7.009 2.191 11.711 1.00 85.69 109 TYR A O 1
ATOM 811 N N . ASN A 1 110 ? -5.783 0.448 11.034 1.00 84.94 110 ASN A N 1
ATOM 812 C CA . ASN A 1 110 ? -6.638 -0.550 11.687 1.00 84.94 110 ASN A CA 1
ATOM 813 C C . ASN A 1 110 ? -6.572 -0.465 13.222 1.00 84.94 110 ASN A C 1
ATOM 815 O O . ASN A 1 110 ? -7.402 -1.069 13.890 1.00 84.94 110 ASN A O 1
ATOM 819 N N . LYS A 1 111 ? -5.592 0.261 13.778 1.00 87.00 111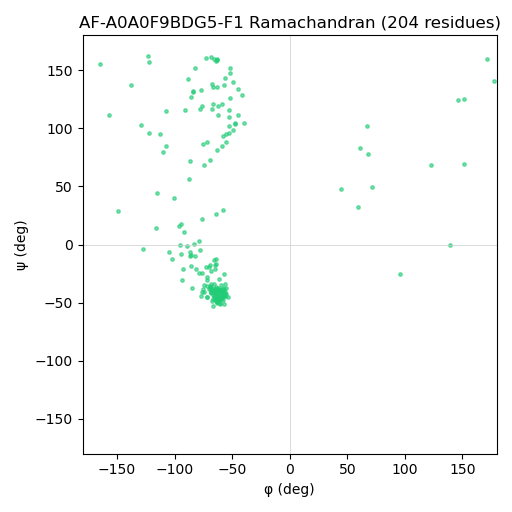 LYS A N 1
ATOM 820 C CA . LYS A 1 111 ? -5.422 0.473 15.223 1.00 87.00 111 LYS A CA 1
ATOM 821 C C . LYS A 1 111 ? -6.046 1.776 15.742 1.00 87.00 111 LYS A C 1
ATOM 823 O O . LYS A 1 111 ? -5.896 2.066 16.919 1.00 87.00 111 LYS A O 1
ATOM 828 N N . LEU A 1 112 ? -6.667 2.591 14.881 1.00 88.31 112 LEU A N 1
ATOM 829 C CA . LEU A 1 112 ? -7.166 3.931 15.236 1.00 88.31 112 LEU A CA 1
ATOM 830 C C . LEU A 1 112 ? -8.656 3.966 15.618 1.00 88.31 112 LEU A C 1
ATOM 832 O O . LEU A 1 112 ? -9.247 5.042 15.604 1.00 88.31 112 LEU A O 1
ATOM 836 N N . ASP A 1 113 ? -9.272 2.818 15.917 1.00 91.75 113 ASP A N 1
ATOM 837 C CA . ASP A 1 113 ? -10.701 2.709 16.267 1.00 91.75 113 ASP A CA 1
ATOM 838 C C . ASP A 1 113 ? -11.608 3.532 15.330 1.00 91.75 113 ASP A C 1
ATOM 840 O O . ASP A 1 113 ? -12.442 4.336 15.742 1.00 91.75 113 ASP A O 1
ATOM 844 N N . LEU A 1 114 ? -11.388 3.381 14.021 1.00 92.25 114 LEU A N 1
ATOM 845 C CA . LEU A 1 114 ? -12.045 4.198 13.001 1.00 92.25 114 LEU A CA 1
ATOM 846 C C . LEU A 1 114 ? -13.547 3.913 12.928 1.00 92.25 114 LEU A C 1
ATOM 848 O O . LEU A 1 114 ? -13.974 2.756 12.857 1.00 92.25 114 LEU A O 1
ATOM 852 N N . SER A 1 115 ? -14.356 4.965 12.783 1.00 95.25 115 SER A N 1
ATOM 853 C CA . SER A 1 115 ? -15.769 4.791 12.440 1.00 95.25 115 SER A CA 1
ATOM 854 C C . SER A 1 115 ? -15.932 4.152 11.052 1.00 95.25 115 SER A C 1
ATOM 856 O O . SER A 1 115 ? -15.074 4.268 10.167 1.00 95.25 115 SER A O 1
ATOM 858 N N . LYS A 1 116 ? -17.089 3.523 10.798 1.00 92.69 116 LYS A N 1
ATOM 859 C CA . LYS A 1 116 ? -17.406 2.921 9.485 1.00 92.69 116 LYS A CA 1
ATOM 860 C C . LYS A 1 116 ? -17.289 3.932 8.333 1.00 92.69 116 LYS A C 1
ATOM 862 O O . LYS A 1 116 ? -16.834 3.572 7.245 1.00 92.69 116 LYS A O 1
ATOM 867 N N . LYS A 1 117 ? -17.681 5.194 8.566 1.00 94.38 117 LYS A N 1
ATOM 868 C CA . LYS A 1 117 ? -17.592 6.278 7.572 1.00 94.38 117 LYS A CA 1
ATOM 869 C C . LYS A 1 117 ? -16.130 6.633 7.268 1.00 94.38 117 LYS A C 1
ATOM 871 O O . LYS A 1 117 ? -15.757 6.635 6.095 1.00 94.38 117 LYS A O 1
ATOM 876 N N . GLN A 1 118 ? -15.304 6.834 8.298 1.00 93.06 118 GLN A N 1
ATOM 877 C CA . GLN A 1 118 ? -13.872 7.135 8.147 1.00 93.06 118 GLN A CA 1
ATOM 878 C C . GLN A 1 118 ? -13.122 5.988 7.459 1.00 93.06 118 GLN A C 1
ATOM 880 O O . GLN A 1 118 ? -12.413 6.213 6.481 1.00 93.06 118 GLN A O 1
ATOM 885 N N . SER A 1 119 ? -13.346 4.742 7.890 1.00 90.25 119 SER A N 1
ATOM 886 C CA . SER A 1 119 ? -12.732 3.553 7.283 1.00 90.25 119 SER A CA 1
ATOM 887 C C . SER A 1 119 ? -13.035 3.450 5.780 1.00 90.25 119 SER A C 1
ATOM 889 O O . SER A 1 119 ? -12.131 3.258 4.963 1.00 90.25 119 SER A O 1
ATOM 891 N N . LYS A 1 120 ? -14.294 3.685 5.377 1.00 91.50 120 LYS A N 1
ATOM 892 C CA . LYS A 1 120 ? -14.694 3.697 3.961 1.00 91.50 120 LYS A CA 1
ATOM 893 C C . LYS A 1 120 ? -14.038 4.839 3.176 1.00 91.50 120 LYS A C 1
ATOM 895 O O . LYS A 1 120 ? -13.655 4.628 2.025 1.00 91.50 120 LYS A O 1
ATOM 900 N N . ALA A 1 121 ? -13.908 6.027 3.766 1.00 94.94 121 ALA A N 1
ATOM 901 C CA . ALA A 1 121 ? -13.251 7.170 3.130 1.00 94.94 121 ALA A CA 1
ATOM 902 C C . ALA A 1 121 ? -11.746 6.915 2.923 1.00 94.94 121 ALA A C 1
ATOM 904 O O . ALA A 1 121 ? -11.248 7.026 1.802 1.00 94.94 121 ALA A O 1
ATOM 905 N N . ILE A 1 122 ? -11.056 6.427 3.955 1.00 92.31 122 ILE A N 1
ATOM 906 C CA . ILE A 1 122 ? -9.637 6.051 3.901 1.00 92.31 122 ILE A CA 1
ATOM 907 C C . ILE A 1 122 ? -9.397 4.950 2.858 1.00 92.31 122 ILE A C 1
ATOM 909 O O . ILE A 1 122 ? -8.463 5.035 2.057 1.00 92.31 122 ILE A O 1
ATOM 913 N N . ALA A 1 123 ? -10.264 3.933 2.800 1.00 89.56 123 ALA A N 1
ATOM 914 C CA . ALA A 1 123 ? -10.168 2.872 1.799 1.00 89.56 123 ALA A CA 1
ATOM 915 C C . ALA A 1 123 ? -10.273 3.411 0.359 1.00 89.56 123 ALA A C 1
ATOM 917 O O . ALA A 1 123 ? -9.534 2.963 -0.524 1.00 89.56 123 ALA A O 1
ATOM 918 N N . LYS A 1 124 ? -11.151 4.396 0.116 1.00 94.38 124 LYS A N 1
ATOM 919 C CA . LYS A 1 124 ? -11.270 5.061 -1.191 1.00 94.38 124 LYS A CA 1
ATOM 920 C C . LYS A 1 124 ? -10.001 5.834 -1.552 1.00 94.38 124 LYS A C 1
ATOM 922 O O . LYS A 1 124 ? -9.510 5.656 -2.668 1.00 94.38 124 LYS A O 1
ATOM 927 N N . ILE A 1 125 ? -9.448 6.621 -0.623 1.00 94.69 125 ILE A N 1
ATOM 928 C CA . ILE A 1 125 ? -8.194 7.365 -0.836 1.00 94.69 125 ILE A CA 1
ATOM 929 C C . ILE A 1 125 ? -7.076 6.391 -1.212 1.00 94.69 125 ILE A C 1
ATOM 931 O O . ILE A 1 125 ? -6.458 6.530 -2.267 1.00 94.69 125 ILE A O 1
ATOM 935 N N . ARG A 1 126 ? -6.878 5.326 -0.426 1.00 93.00 126 ARG A N 1
ATOM 936 C 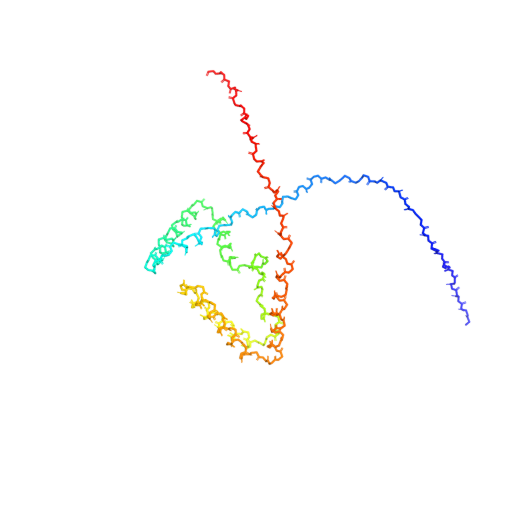CA . ARG A 1 126 ? -5.846 4.319 -0.716 1.00 93.00 126 ARG A CA 1
ATOM 937 C C . ARG A 1 126 ? -6.022 3.653 -2.066 1.00 93.00 126 ARG A C 1
ATOM 939 O O . ARG A 1 126 ? -5.032 3.409 -2.748 1.00 93.00 126 ARG A O 1
ATOM 946 N N . LYS A 1 127 ? -7.259 3.323 -2.451 1.00 91.00 127 LYS A N 1
ATOM 947 C CA . LYS A 1 127 ? -7.539 2.718 -3.759 1.00 91.00 127 LYS A CA 1
ATOM 948 C C . LYS A 1 127 ? -7.141 3.670 -4.891 1.00 91.00 127 LYS A C 1
ATOM 950 O O . LYS A 1 127 ? -6.480 3.232 -5.828 1.00 91.00 127 LYS A O 1
ATOM 955 N N . LYS A 1 128 ? -7.486 4.956 -4.774 1.00 94.12 128 LYS A N 1
ATOM 956 C CA . LYS A 1 128 ? -7.141 5.999 -5.753 1.00 94.12 128 LYS A CA 1
ATOM 957 C C . LYS A 1 128 ? -5.628 6.204 -5.858 1.00 94.12 128 LYS A C 1
ATOM 959 O O . LYS A 1 128 ? -5.084 6.181 -6.957 1.00 94.12 128 LYS A O 1
ATOM 964 N N . VAL A 1 129 ? -4.944 6.344 -4.723 1.00 94.50 129 VAL A N 1
ATOM 965 C CA . VAL A 1 129 ? -3.485 6.524 -4.676 1.00 94.50 129 VAL A CA 1
ATOM 966 C C . VAL A 1 129 ? -2.775 5.280 -5.204 1.00 94.50 129 VAL A C 1
ATOM 968 O O . VAL A 1 129 ? -1.834 5.395 -5.979 1.00 94.50 129 VAL A O 1
ATOM 971 N N . ARG A 1 130 ? -3.259 4.075 -4.875 1.00 91.38 130 ARG A N 1
ATOM 972 C CA . ARG A 1 130 ? -2.709 2.821 -5.408 1.00 91.38 130 ARG A CA 1
ATOM 973 C C . ARG A 1 130 ? -2.802 2.731 -6.924 1.00 91.38 130 ARG A C 1
ATOM 975 O O . ARG A 1 130 ? -1.839 2.266 -7.516 1.00 91.38 130 ARG A O 1
ATOM 982 N N . ALA A 1 131 ? -3.913 3.159 -7.522 1.00 92.06 131 ALA A N 1
ATOM 983 C CA . ALA A 1 131 ? -4.036 3.212 -8.976 1.00 92.06 131 ALA A CA 1
ATOM 984 C C . ALA A 1 131 ? -2.981 4.160 -9.571 1.00 92.06 131 ALA A C 1
ATOM 986 O O . ALA A 1 131 ? -2.165 3.726 -10.369 1.00 92.06 131 ALA A O 1
ATOM 987 N N . ARG A 1 132 ? -2.880 5.397 -9.062 1.00 92.75 132 ARG A N 1
ATOM 988 C CA . ARG A 1 132 ? -1.871 6.372 -9.525 1.00 92.75 132 ARG A CA 1
ATOM 989 C C . ARG A 1 132 ? -0.428 5.890 -9.349 1.00 92.75 132 ARG A C 1
ATOM 991 O O . ARG A 1 132 ? 0.431 6.163 -10.177 1.00 92.75 132 ARG A O 1
ATOM 998 N N . MET A 1 133 ? -0.149 5.147 -8.279 1.00 90.69 133 MET A N 1
ATOM 999 C CA . MET A 1 133 ? 1.182 4.587 -8.035 1.00 90.69 133 MET A CA 1
ATOM 1000 C C . MET A 1 133 ? 1.580 3.488 -9.025 1.00 90.69 133 MET A C 1
ATOM 1002 O O . MET A 1 133 ? 2.776 3.235 -9.160 1.00 90.69 133 MET A O 1
ATOM 1006 N N . GLN A 1 134 ? 0.622 2.814 -9.672 1.00 88.06 134 GLN A N 1
ATOM 1007 C CA . GLN A 1 134 ? 0.931 1.837 -10.723 1.00 88.06 134 GLN A CA 1
ATOM 1008 C C . GLN A 1 134 ? 1.508 2.526 -11.959 1.00 88.06 134 GLN A C 1
ATOM 1010 O O . GLN A 1 134 ? 2.430 1.986 -12.567 1.00 88.06 134 GLN A O 1
ATOM 1015 N N . ASP A 1 135 ? 1.035 3.738 -12.244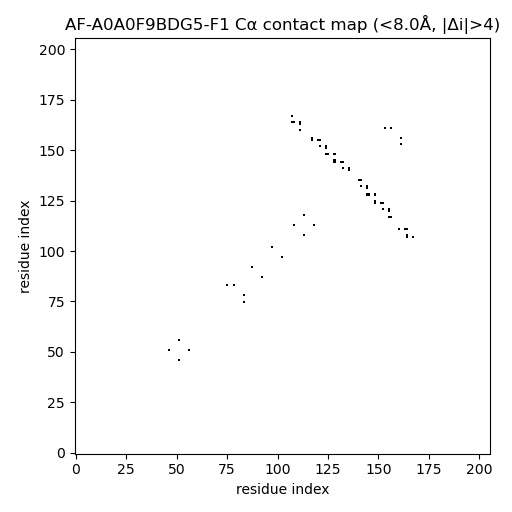 1.00 92.19 135 ASP A N 1
ATOM 1016 C CA . ASP A 1 135 ? 1.471 4.544 -13.385 1.00 92.19 135 ASP A CA 1
ATOM 1017 C C . ASP A 1 135 ? 2.732 5.373 -13.075 1.00 92.19 135 ASP A C 1
ATOM 1019 O O . ASP A 1 135 ? 3.445 5.801 -13.979 1.00 92.19 135 ASP A O 1
ATOM 1023 N N . ALA A 1 136 ? 3.053 5.574 -11.791 1.00 92.75 136 ALA A N 1
ATOM 1024 C CA . ALA A 1 136 ? 4.214 6.347 -11.358 1.00 92.75 136 ALA A CA 1
ATOM 1025 C C . ALA A 1 136 ? 5.538 5.713 -11.822 1.00 92.75 136 ALA A C 1
ATOM 1027 O O . ALA A 1 136 ? 5.893 4.590 -11.417 1.00 92.75 136 ALA A O 1
ATOM 1028 N N . GLY A 1 137 ? 6.288 6.466 -12.629 1.00 90.94 137 GLY A N 1
ATOM 1029 C CA . GLY A 1 137 ? 7.535 6.027 -13.247 1.00 90.94 137 GLY A CA 1
ATOM 1030 C C . GLY A 1 137 ? 8.734 6.063 -12.305 1.00 90.94 137 GLY A C 1
ATOM 1031 O O . GLY A 1 137 ? 9.675 5.293 -12.502 1.00 90.94 137 GLY A O 1
ATOM 1032 N N . THR A 1 138 ? 8.692 6.908 -11.272 1.00 95.56 138 THR A N 1
ATOM 1033 C CA . THR A 1 138 ? 9.817 7.132 -10.356 1.00 95.56 138 THR A CA 1
ATOM 1034 C C . THR A 1 138 ? 9.463 6.854 -8.895 1.00 95.56 138 THR A C 1
ATOM 1036 O O . THR A 1 138 ? 8.301 6.808 -8.483 1.00 95.56 138 THR A O 1
ATOM 1039 N N . SER A 1 139 ? 10.494 6.675 -8.066 1.00 90.56 139 SER A N 1
ATOM 1040 C CA . SER A 1 139 ? 10.307 6.526 -6.620 1.00 90.56 139 SER A CA 1
ATOM 1041 C C . SER A 1 139 ? 9.910 7.838 -5.933 1.00 90.56 139 SER A C 1
ATOM 1043 O O . SER A 1 139 ? 9.259 7.788 -4.888 1.00 90.56 139 SER A O 1
ATOM 1045 N N . GLU A 1 140 ? 10.305 8.992 -6.473 1.00 93.44 140 GLU A N 1
ATOM 1046 C CA . GLU A 1 140 ? 9.990 10.304 -5.895 1.00 93.44 140 GLU A CA 1
ATOM 1047 C C . GLU A 1 140 ? 8.514 10.646 -6.071 1.00 93.44 140 GLU A C 1
ATOM 1049 O O . GLU A 1 140 ? 7.852 10.987 -5.093 1.00 93.44 140 GLU A O 1
ATOM 1054 N N . GLU A 1 141 ? 7.958 10.423 -7.264 1.00 93.31 141 GLU A N 1
ATOM 1055 C CA . GLU A 1 141 ? 6.521 10.578 -7.516 1.00 93.31 141 GLU A CA 1
ATOM 1056 C C . GLU A 1 141 ? 5.699 9.680 -6.587 1.00 93.31 141 GLU A C 1
ATOM 1058 O O . GLU A 1 141 ? 4.739 10.127 -5.961 1.00 93.31 141 GLU A O 1
ATOM 1063 N N . ARG A 1 142 ? 6.113 8.416 -6.421 1.00 93.44 142 ARG A N 1
ATOM 1064 C CA . ARG A 1 142 ? 5.460 7.491 -5.481 1.00 93.44 142 ARG A CA 1
ATOM 1065 C C . ARG A 1 142 ? 5.523 8.006 -4.046 1.00 93.44 142 ARG A C 1
ATOM 1067 O O . ARG A 1 142 ? 4.549 7.864 -3.309 1.00 93.44 142 ARG A O 1
ATOM 1074 N N . ARG A 1 143 ? 6.644 8.606 -3.635 1.00 93.50 143 ARG A N 1
ATOM 1075 C CA . ARG A 1 143 ? 6.792 9.200 -2.300 1.00 93.50 143 ARG A CA 1
ATOM 1076 C C . ARG A 1 143 ? 5.864 10.400 -2.120 1.00 93.50 143 ARG A C 1
ATOM 1078 O O . ARG A 1 143 ? 5.188 10.452 -1.096 1.00 93.50 143 ARG A O 1
ATOM 1085 N N . GLY A 1 144 ? 5.789 11.294 -3.104 1.00 94.69 144 GLY A N 1
ATOM 1086 C CA . GLY A 1 144 ? 4.868 12.433 -3.092 1.00 94.69 144 GLY A CA 1
ATOM 1087 C C . GLY A 1 144 ? 3.408 11.986 -3.001 1.00 94.69 144 GLY A C 1
ATOM 1088 O O . GLY A 1 144 ? 2.668 12.448 -2.139 1.00 94.69 144 GLY A O 1
ATOM 1089 N N . MET A 1 145 ? 3.012 10.982 -3.790 1.00 94.75 145 MET A N 1
ATOM 1090 C CA . MET A 1 145 ? 1.665 10.400 -3.717 1.00 94.75 145 MET A 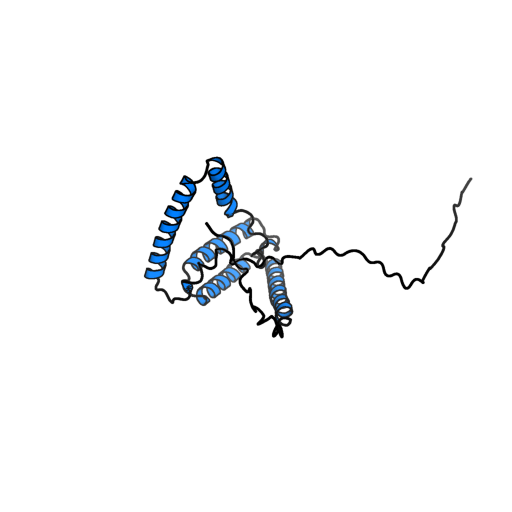CA 1
ATOM 1091 C C . MET A 1 145 ? 1.356 9.784 -2.347 1.00 94.75 145 MET A C 1
ATOM 1093 O O . MET A 1 145 ? 0.237 9.905 -1.853 1.00 94.75 145 MET A O 1
ATOM 1097 N N . MET A 1 146 ? 2.331 9.120 -1.718 1.00 92.00 146 MET A N 1
ATOM 1098 C CA . MET A 1 146 ? 2.160 8.585 -0.365 1.00 92.00 146 MET A CA 1
ATOM 1099 C C . MET A 1 146 ? 2.062 9.695 0.687 1.00 92.00 146 MET A C 1
ATOM 1101 O O . MET A 1 146 ? 1.297 9.545 1.635 1.00 92.00 146 MET A O 1
ATOM 1105 N N . GLN A 1 147 ? 2.806 10.796 0.540 1.00 93.88 147 GLN A N 1
ATOM 1106 C CA . GLN A 1 147 ? 2.703 11.962 1.427 1.00 93.88 147 GLN A CA 1
ATOM 1107 C C . GLN A 1 147 ? 1.324 12.611 1.321 1.00 93.88 147 GLN A C 1
ATOM 1109 O O . GLN A 1 147 ? 0.657 12.757 2.341 1.00 93.88 147 GLN A O 1
ATOM 1114 N N . GLN A 1 148 ? 0.854 12.863 0.099 1.00 95.38 148 GLN A N 1
ATOM 1115 C CA . GLN A 1 148 ? -0.487 13.392 -0.140 1.00 95.38 148 GLN A CA 1
ATOM 1116 C C . GLN A 1 148 ? -1.567 12.467 0.438 1.00 95.38 148 GLN A C 1
ATOM 1118 O O . GLN A 1 148 ? -2.471 12.915 1.128 1.00 95.38 148 GLN A O 1
ATOM 1123 N N . MET A 1 149 ? -1.429 11.149 0.257 1.00 95.19 149 MET A N 1
ATOM 1124 C CA . MET A 1 149 ? -2.323 10.175 0.889 1.00 95.19 149 MET A CA 1
ATOM 1125 C C . MET A 1 149 ? -2.348 10.304 2.418 1.00 95.19 149 MET A C 1
ATOM 1127 O O . MET A 1 149 ? -3.389 10.088 3.031 1.00 95.19 149 MET A O 1
ATOM 1131 N N . HIS A 1 150 ? -1.204 10.576 3.050 1.00 92.94 150 HIS A N 1
ATOM 1132 C CA . HIS A 1 150 ? -1.132 10.754 4.497 1.00 92.94 150 HIS A CA 1
ATOM 1133 C C . HIS A 1 150 ? -1.823 12.040 4.956 1.00 92.94 150 HIS A C 1
ATOM 1135 O O . HIS A 1 150 ? -2.450 12.009 6.011 1.00 92.94 150 HIS A O 1
ATOM 1141 N N . GLU A 1 151 ? -1.721 13.124 4.191 1.00 95.31 151 GLU A N 1
ATOM 1142 C CA . GLU A 1 151 ? -2.421 14.388 4.449 1.00 95.31 151 GLU A CA 1
ATOM 1143 C C . GLU A 1 151 ? -3.934 14.213 4.289 1.00 95.31 151 GLU A C 1
ATOM 1145 O O . GLU A 1 151 ? -4.659 14.394 5.262 1.00 95.31 151 GLU A O 1
ATOM 1150 N N . ASP A 1 152 ? -4.390 13.672 3.153 1.00 95.88 152 ASP A N 1
ATOM 1151 C CA . ASP A 1 152 ? -5.814 13.409 2.894 1.00 95.88 152 ASP A CA 1
ATOM 1152 C C . ASP A 1 152 ? -6.455 12.518 3.978 1.00 95.88 152 ASP A C 1
ATOM 1154 O O . ASP A 1 152 ? -7.646 12.618 4.276 1.00 95.88 152 ASP A O 1
ATOM 1158 N N . ILE A 1 153 ? -5.687 11.577 4.546 1.00 94.62 153 ILE A N 1
ATOM 1159 C CA . ILE A 1 153 ? -6.180 10.729 5.635 1.00 94.62 153 ILE A CA 1
ATOM 1160 C C . ILE A 1 153 ? -6.227 11.498 6.957 1.00 94.62 153 ILE A C 1
ATOM 1162 O O . ILE A 1 153 ? -7.174 11.284 7.709 1.00 94.62 153 ILE A O 1
ATOM 1166 N N . LYS A 1 154 ? -5.249 12.365 7.257 1.00 94.38 154 LYS A N 1
ATOM 1167 C CA . LYS A 1 154 ? -5.257 13.170 8.490 1.00 94.38 154 LYS A CA 1
ATOM 1168 C C . LYS A 1 154 ? -6.509 14.038 8.582 1.00 94.38 154 LYS A C 1
ATOM 1170 O O . LYS A 1 154 ? -7.105 14.059 9.648 1.00 94.38 154 LYS A O 1
ATOM 1175 N N . ASP A 1 155 ? -6.965 14.608 7.470 1.00 96.81 155 ASP A N 1
ATOM 1176 C CA . ASP A 1 155 ? -8.169 15.453 7.421 1.00 96.81 155 ASP A CA 1
ATOM 1177 C C . ASP A 1 155 ? -9.475 14.699 7.751 1.00 96.81 155 ASP A C 1
ATOM 1179 O O . ASP A 1 155 ? -10.502 15.304 8.052 1.00 96.81 155 ASP A O 1
ATOM 1183 N N . ILE A 1 156 ? -9.466 13.362 7.688 1.00 96.56 156 ILE A N 1
ATOM 1184 C CA . ILE A 1 156 ? -10.615 12.504 8.033 1.00 96.56 156 ILE A CA 1
ATOM 1185 C C . ILE A 1 156 ? -10.573 12.062 9.504 1.00 96.56 156 ILE A C 1
ATOM 1187 O O . ILE A 1 156 ? -11.588 11.611 10.053 1.00 96.56 156 ILE A O 1
ATOM 1191 N N . LEU A 1 157 ? -9.398 12.105 10.127 1.00 95.06 157 LEU A N 1
ATOM 1192 C CA . LEU A 1 157 ? -9.199 11.674 11.504 1.00 95.06 157 LEU A CA 1
ATOM 1193 C C . LEU A 1 157 ? -9.600 12.786 12.472 1.00 95.06 157 LEU A C 1
ATOM 1195 O O . LEU A 1 157 ? -9.525 13.965 12.149 1.00 95.06 157 LEU A O 1
ATOM 1199 N N . THR A 1 158 ? -10.018 12.398 13.673 1.00 97.31 158 THR A N 1
ATOM 1200 C CA . THR A 1 158 ? -10.105 13.351 14.785 1.00 97.31 158 THR A CA 1
ATOM 1201 C C . THR A 1 158 ? -8.702 13.704 15.278 1.00 97.31 158 THR A C 1
ATOM 1203 O O . THR A 1 158 ? -7.759 12.933 15.065 1.00 97.31 158 THR A O 1
ATOM 1206 N N . ASP A 1 159 ? -8.565 14.822 15.991 1.00 96.69 159 ASP A N 1
ATOM 1207 C CA . ASP A 1 159 ? -7.280 15.254 16.559 1.00 96.69 159 ASP A CA 1
ATOM 1208 C C . ASP A 1 159 ? -6.641 14.151 17.422 1.00 96.69 159 ASP A C 1
ATOM 1210 O O . ASP A 1 159 ? -5.483 13.783 17.221 1.00 96.69 159 ASP A O 1
ATOM 1214 N N . GLU A 1 160 ? -7.435 13.498 18.278 1.00 94.75 160 GLU A N 1
ATOM 1215 C CA . GLU A 1 160 ? -6.987 12.368 19.108 1.00 94.75 160 GLU A CA 1
ATOM 1216 C C . GLU A 1 160 ? -6.473 11.172 18.278 1.00 94.75 160 GLU A C 1
ATOM 1218 O O . GLU A 1 160 ? -5.489 10.512 18.626 1.00 94.75 160 GLU A O 1
ATOM 1223 N N . GLN A 1 161 ? -7.127 10.859 17.154 1.00 94.19 161 GLN A N 1
ATOM 1224 C CA . GLN A 1 161 ? -6.698 9.780 16.258 1.00 94.19 161 GLN A CA 1
ATOM 1225 C C . GLN A 1 161 ? -5.420 10.159 15.497 1.00 94.19 161 GLN A C 1
ATOM 1227 O O . GLN A 1 161 ? -4.566 9.298 15.252 1.00 94.19 161 GLN A O 1
ATOM 1232 N N . ALA A 1 162 ? -5.272 11.433 15.127 1.00 93.62 162 ALA A N 1
ATOM 1233 C CA . ALA A 1 162 ? -4.083 11.954 14.468 1.00 93.62 162 ALA A CA 1
ATOM 1234 C C . ALA A 1 162 ? -2.856 11.911 15.396 1.00 93.62 162 ALA A C 1
ATOM 1236 O O . ALA A 1 162 ? -1.770 11.521 14.953 1.00 93.62 162 ALA A O 1
ATOM 1237 N N . GLU A 1 163 ? -3.030 12.208 16.686 1.00 94.25 163 GLU A N 1
ATOM 1238 C CA . GLU A 1 163 ? -1.976 12.067 17.697 1.00 94.25 163 GLU A CA 1
ATOM 1239 C C . GLU A 1 163 ? -1.527 10.610 17.867 1.00 94.25 163 GLU A C 1
ATOM 1241 O O . GLU A 1 163 ? -0.331 10.320 17.748 1.00 94.25 163 GLU A O 1
ATOM 1246 N N . LYS A 1 164 ? -2.470 9.666 18.027 1.00 93.94 164 LYS A N 1
ATOM 1247 C CA . LYS A 1 164 ? -2.158 8.221 18.071 1.00 93.94 164 LYS A CA 1
ATOM 1248 C C . LYS A 1 164 ? -1.404 7.767 16.819 1.00 93.94 164 LYS A C 1
ATOM 1250 O O . LYS A 1 164 ? -0.452 6.985 16.890 1.00 93.94 164 LYS A O 1
ATOM 1255 N N . LEU A 1 165 ? -1.795 8.270 15.647 1.00 91.06 165 LEU A N 1
ATOM 1256 C CA . LEU A 1 165 ? -1.099 7.977 14.395 1.00 91.06 165 LEU A CA 1
ATOM 1257 C C . LEU A 1 165 ? 0.342 8.515 14.401 1.00 91.06 165 LEU A C 1
ATOM 1259 O O . LEU A 1 165 ? 1.252 7.814 13.949 1.00 91.06 165 LEU A O 1
ATOM 1263 N N . ALA A 1 166 ? 0.571 9.726 14.913 1.00 90.88 166 ALA A N 1
ATOM 1264 C CA . ALA A 1 166 ? 1.903 10.315 15.033 1.00 90.88 166 ALA A CA 1
ATOM 1265 C C . ALA A 1 166 ? 2.794 9.536 16.017 1.00 90.88 166 ALA A C 1
ATOM 1267 O O . ALA A 1 166 ? 3.982 9.326 15.747 1.00 90.88 166 ALA A O 1
ATOM 1268 N N . GLU A 1 167 ? 2.230 9.041 17.118 1.00 91.88 167 GLU A N 1
ATOM 1269 C CA . GLU A 1 167 ? 2.933 8.181 18.072 1.00 91.88 167 GLU A CA 1
ATOM 1270 C C . GLU A 1 167 ? 3.385 6.865 17.421 1.00 91.88 167 GLU A C 1
ATOM 1272 O O . GLU A 1 167 ? 4.568 6.509 17.483 1.00 91.88 167 GLU A O 1
ATOM 1277 N N . PHE A 1 168 ? 2.494 6.189 16.682 1.00 87.88 168 PHE A N 1
ATOM 1278 C CA . PHE A 1 168 ? 2.862 4.986 15.928 1.00 87.88 168 PHE A CA 1
ATOM 1279 C C . PHE A 1 168 ? 3.984 5.252 14.917 1.00 87.88 168 PHE A C 1
ATOM 1281 O O . PHE A 1 168 ? 4.871 4.412 14.735 1.00 87.88 168 PHE A O 1
ATOM 1288 N N . GLN A 1 169 ? 3.990 6.419 14.267 1.00 86.56 169 GLN A N 1
ATOM 1289 C CA . GLN A 1 169 ? 5.069 6.798 13.352 1.00 86.56 169 GLN A CA 1
ATOM 1290 C C . GLN A 1 169 ? 6.410 6.965 14.082 1.00 86.56 169 GLN A C 1
ATOM 1292 O O . GLN A 1 169 ? 7.428 6.445 13.608 1.00 86.56 169 GLN A O 1
ATOM 1297 N N . LYS A 1 170 ? 6.421 7.621 15.250 1.00 88.25 170 LYS A N 1
ATOM 1298 C CA . LYS A 1 170 ? 7.622 7.771 16.093 1.00 88.25 170 LYS A CA 1
ATOM 1299 C C . LYS A 1 170 ? 8.160 6.411 16.541 1.00 88.25 170 LYS A C 1
ATOM 1301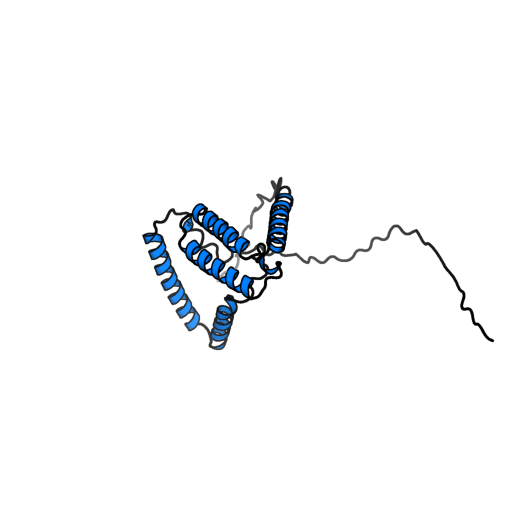 O O . LYS A 1 170 ? 9.351 6.143 16.370 1.00 88.25 170 LYS A O 1
ATOM 1306 N N . GLN A 1 171 ? 7.289 5.519 17.018 1.00 84.88 171 GLN A N 1
ATOM 1307 C CA . GLN A 1 171 ? 7.674 4.181 17.477 1.00 84.88 171 GLN A CA 1
ATOM 1308 C C . GLN A 1 171 ? 8.324 3.352 16.356 1.00 84.88 171 GLN A C 1
ATOM 1310 O O . GLN A 1 171 ? 9.330 2.672 16.571 1.00 84.88 171 GLN A O 1
ATOM 1315 N N . ARG A 1 172 ? 7.800 3.444 15.126 1.00 80.38 172 ARG A N 1
ATOM 1316 C CA . ARG A 1 172 ? 8.367 2.734 13.967 1.00 80.38 172 ARG A CA 1
ATOM 1317 C C . ARG A 1 172 ? 9.712 3.304 13.530 1.00 80.38 172 ARG A C 1
ATOM 1319 O O . ARG A 1 172 ? 10.611 2.529 13.206 1.00 80.38 172 ARG A O 1
ATOM 1326 N N . LYS A 1 173 ? 9.877 4.630 13.570 1.00 79.12 173 LYS A N 1
ATOM 1327 C CA . LYS A 1 173 ? 11.162 5.285 13.280 1.00 79.12 173 LYS A CA 1
ATOM 1328 C C . LYS A 1 173 ? 12.228 4.932 14.329 1.00 79.12 173 LYS A C 1
ATOM 1330 O O . LYS A 1 173 ? 13.391 4.768 13.970 1.00 79.12 173 LYS A O 1
ATOM 1335 N N . GLY A 1 174 ? 11.831 4.757 15.592 1.00 75.44 174 GLY A N 1
ATOM 1336 C CA . GLY A 1 174 ? 12.720 4.336 16.682 1.00 75.44 174 GLY A CA 1
ATOM 1337 C C . GLY A 1 174 ? 13.150 2.866 16.600 1.00 75.44 174 GLY A C 1
ATOM 1338 O O . GLY A 1 174 ? 14.334 2.560 16.720 1.00 75.44 174 GLY A O 1
ATOM 1339 N N . GLY A 1 175 ? 12.218 1.948 16.320 1.00 66.44 175 GLY A N 1
ATOM 1340 C CA . GLY A 1 175 ? 12.494 0.503 16.330 1.00 66.44 175 GLY A CA 1
ATOM 1341 C C . GLY A 1 175 ? 13.397 -0.006 15.198 1.00 66.44 175 GLY A C 1
ATOM 1342 O O . GLY A 1 175 ? 13.975 -1.088 15.305 1.00 66.44 175 GLY A O 1
ATOM 1343 N N . GLN A 1 176 ? 13.547 0.751 14.108 1.00 59.28 176 GLN A N 1
ATOM 1344 C CA . GLN A 1 176 ? 14.359 0.324 12.965 1.00 59.28 176 GLN A CA 1
ATOM 1345 C C . GLN A 1 176 ? 15.865 0.569 13.165 1.00 59.28 176 GLN A C 1
ATOM 1347 O O . GLN A 1 176 ? 16.670 -0.119 12.540 1.00 59.28 176 GLN A O 1
ATOM 1352 N N . ARG A 1 177 ? 16.255 1.479 14.072 1.00 55.16 177 ARG A N 1
ATOM 1353 C CA . ARG A 1 177 ? 17.671 1.762 14.371 1.00 55.16 177 ARG A CA 1
ATOM 1354 C C . ARG A 1 177 ? 18.328 0.654 15.204 1.00 55.16 177 ARG A C 1
ATOM 1356 O O . ARG A 1 177 ? 19.397 0.183 14.837 1.00 55.16 177 ARG A O 1
ATOM 1363 N N . GLN A 1 178 ? 17.630 0.096 16.195 1.00 55.91 178 GLN A N 1
ATOM 1364 C CA . GLN A 1 178 ? 18.192 -0.955 17.066 1.00 55.91 178 GLN A CA 1
ATOM 1365 C C . GLN A 1 178 ? 18.431 -2.315 16.381 1.00 55.91 178 GLN A C 1
ATOM 1367 O O . GLN A 1 178 ? 19.184 -3.136 16.895 1.00 55.91 178 GLN A O 1
ATOM 1372 N N . ARG A 1 179 ? 17.825 -2.590 15.215 1.00 53.91 179 ARG A N 1
ATOM 1373 C CA . ARG A 1 179 ? 18.067 -3.842 14.459 1.00 53.91 179 ARG A CA 1
ATOM 1374 C C . ARG A 1 179 ? 19.141 -3.729 13.370 1.00 53.91 179 ARG A C 1
ATOM 1376 O O . ARG A 1 179 ? 19.484 -4.753 12.779 1.00 53.91 179 ARG A O 1
ATOM 1383 N N . GLY A 1 180 ? 19.636 -2.522 13.090 1.00 51.84 180 GLY A N 1
ATOM 1384 C CA . GLY A 1 180 ? 20.645 -2.262 12.058 1.00 51.84 180 GLY A CA 1
ATOM 1385 C C . GLY A 1 180 ? 22.084 -2.257 12.575 1.00 51.84 180 GLY A C 1
ATOM 1386 O O . GLY A 1 180 ? 22.978 -2.675 11.848 1.00 51.84 180 GLY A O 1
ATOM 1387 N N . GLU A 1 181 ? 22.304 -1.864 13.831 1.00 49.44 181 GLU A N 1
ATOM 1388 C CA . GLU A 1 181 ? 23.657 -1.688 14.390 1.00 49.44 181 GLU A CA 1
ATOM 1389 C C . GLU A 1 181 ? 24.319 -2.992 14.874 1.00 49.44 181 GLU A C 1
ATOM 1391 O O . GLU A 1 181 ? 25.521 -3.027 15.087 1.00 49.44 181 GLU A O 1
ATOM 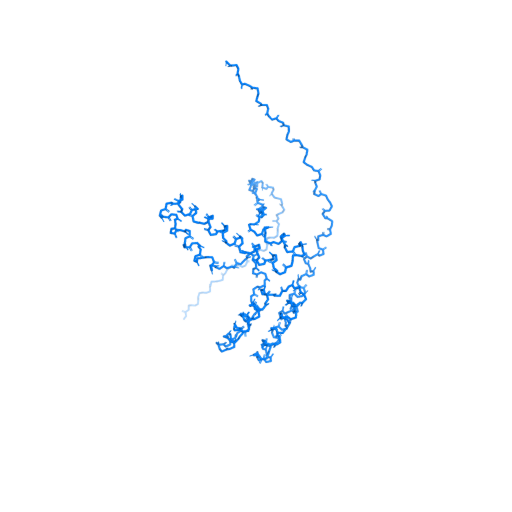1396 N N . GLY A 1 182 ? 23.585 -4.110 14.947 1.00 49.44 182 GLY A N 1
ATOM 1397 C CA . GLY A 1 182 ? 24.132 -5.438 15.284 1.00 49.44 182 GLY A CA 1
ATOM 1398 C C . GLY A 1 182 ? 24.522 -6.310 14.079 1.00 49.44 182 GLY A C 1
ATOM 1399 O O . GLY A 1 182 ? 24.575 -7.535 14.198 1.00 49.44 182 GLY A O 1
ATOM 1400 N N . ARG A 1 183 ? 24.687 -5.720 12.887 1.00 51.34 183 ARG A N 1
ATOM 1401 C CA . ARG A 1 183 ? 25.202 -6.405 11.681 1.00 51.34 183 ARG A CA 1
ATOM 1402 C C . ARG A 1 183 ? 26.538 -5.839 11.185 1.00 51.34 183 ARG A C 1
ATOM 1404 O O . ARG A 1 183 ? 26.939 -6.175 10.071 1.00 51.34 183 ARG A O 1
ATOM 1411 N N . GLY A 1 184 ? 27.219 -5.037 12.003 1.00 53.97 184 GLY A N 1
ATOM 1412 C CA . GLY A 1 184 ? 28.673 -4.910 11.915 1.00 53.97 184 GLY A CA 1
ATOM 1413 C C . GLY A 1 184 ? 29.304 -6.265 12.239 1.00 53.97 184 GLY A C 1
ATOM 1414 O O . GLY A 1 184 ? 28.838 -6.962 13.137 1.00 53.97 184 GLY A O 1
ATOM 1415 N N . ASP A 1 185 ? 30.287 -6.668 11.443 1.00 50.12 185 ASP A N 1
ATOM 1416 C CA . ASP A 1 185 ? 31.192 -7.792 11.707 1.00 50.12 185 ASP A CA 1
ATOM 1417 C C . ASP A 1 185 ? 30.606 -9.207 11.605 1.00 50.12 185 ASP A C 1
ATOM 1419 O O . ASP A 1 185 ? 30.843 -10.095 12.422 1.00 50.12 185 ASP A O 1
ATOM 1423 N N . ARG A 1 186 ? 29.913 -9.481 10.492 1.00 49.53 186 ARG A N 1
ATOM 1424 C CA . ARG A 1 186 ? 29.956 -10.833 9.902 1.00 49.53 186 ARG A CA 1
ATOM 1425 C C . ARG A 1 186 ? 30.901 -10.904 8.704 1.00 49.53 186 ARG A C 1
ATOM 1427 O O . ARG A 1 186 ? 30.608 -11.590 7.724 1.00 49.53 186 ARG A O 1
ATOM 1434 N N . GLU A 1 187 ? 32.048 -10.239 8.803 1.00 50.75 187 GLU A N 1
ATOM 1435 C CA . GLU A 1 187 ? 33.267 -10.723 8.157 1.00 50.75 187 GLU A CA 1
ATOM 1436 C C . GLU A 1 187 ? 33.594 -12.082 8.786 1.00 50.75 187 GLU A C 1
ATOM 1438 O O . GLU A 1 187 ? 33.849 -12.184 9.978 1.00 50.75 187 GLU A O 1
ATOM 1443 N N . GLY A 1 188 ? 33.469 -13.171 8.028 1.00 53.34 188 GLY A N 1
ATOM 1444 C CA . GLY A 1 188 ? 33.815 -14.503 8.541 1.00 53.34 188 GLY A CA 1
ATOM 1445 C C . GLY A 1 188 ? 32.875 -15.635 8.153 1.00 53.34 188 GLY A C 1
ATOM 1446 O O . GLY A 1 188 ? 33.139 -16.785 8.498 1.00 53.34 188 GLY A O 1
ATOM 1447 N N . ARG A 1 189 ? 31.800 -15.395 7.385 1.00 51.47 189 ARG A N 1
ATOM 1448 C CA . ARG A 1 189 ? 31.040 -16.509 6.786 1.00 51.47 189 ARG A CA 1
ATOM 1449 C C . ARG A 1 189 ? 31.618 -16.946 5.440 1.00 51.47 189 ARG A C 1
ATOM 1451 O O . ARG A 1 189 ? 31.016 -16.768 4.392 1.00 51.47 189 ARG A O 1
ATOM 1458 N N . GLY A 1 190 ? 32.780 -17.588 5.535 1.00 48.56 190 GLY A N 1
ATOM 1459 C CA . GLY A 1 190 ? 33.078 -18.814 4.800 1.00 48.56 190 GLY A CA 1
ATOM 1460 C C . GLY A 1 190 ? 33.218 -18.708 3.285 1.00 48.56 190 GLY A C 1
ATOM 1461 O O . GLY A 1 190 ? 32.394 -19.248 2.547 1.00 48.56 190 GLY A O 1
ATOM 1462 N N . LYS A 1 191 ? 34.371 -18.210 2.827 1.00 51.19 191 LYS A N 1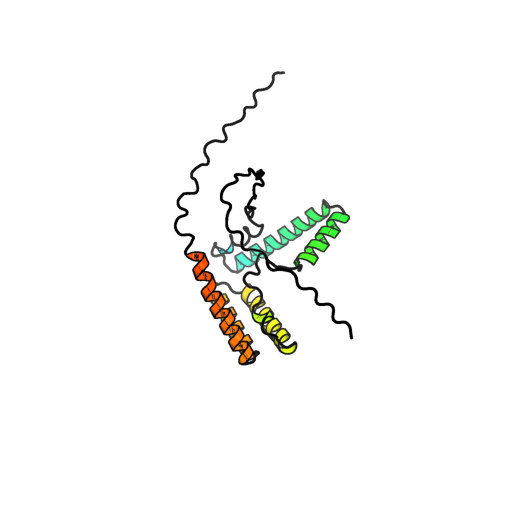
ATOM 1463 C CA . LYS A 1 191 ? 35.059 -18.827 1.681 1.00 51.19 191 LYS A CA 1
ATOM 1464 C C . LYS A 1 191 ? 35.448 -20.258 2.089 1.00 51.19 191 LYS A C 1
ATOM 1466 O O . LYS A 1 191 ? 36.545 -20.503 2.568 1.00 51.19 191 LYS A O 1
ATOM 1471 N N . GLY A 1 192 ? 34.500 -21.186 2.005 1.00 49.03 192 GLY A N 1
ATOM 1472 C CA . GLY A 1 192 ? 34.654 -22.556 2.502 1.00 49.03 192 GLY A CA 1
ATOM 1473 C C . GLY A 1 192 ? 33.857 -23.580 1.703 1.00 49.03 192 GLY A C 1
ATOM 1474 O O . GLY A 1 192 ? 33.436 -24.588 2.250 1.00 49.03 192 GLY A O 1
ATOM 1475 N N . GLY A 1 193 ? 33.622 -23.326 0.415 1.00 49.28 193 GLY A N 1
ATOM 1476 C CA . GLY A 1 193 ? 33.136 -24.326 -0.535 1.00 49.28 193 GLY A CA 1
ATOM 1477 C C . GLY A 1 193 ? 34.299 -25.094 -1.160 1.00 49.28 193 GLY A C 1
ATOM 1478 O O . GLY A 1 193 ? 34.460 -25.066 -2.375 1.00 49.28 193 GLY A O 1
ATOM 1479 N 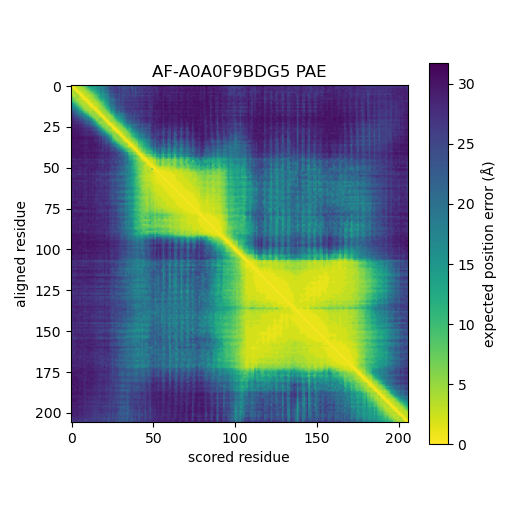N . LYS A 1 194 ? 35.153 -25.729 -0.346 1.00 52.62 194 LYS A N 1
ATOM 1480 C CA . LYS A 1 194 ? 36.136 -26.694 -0.856 1.00 52.62 194 LYS A CA 1
ATOM 1481 C C . LYS A 1 194 ? 35.419 -28.015 -1.143 1.00 52.62 194 LYS A C 1
ATOM 1483 O O . LYS A 1 194 ? 34.915 -28.657 -0.232 1.00 52.62 194 LYS A O 1
ATOM 1488 N N . GLY A 1 195 ? 35.416 -28.406 -2.415 1.00 52.94 195 GLY A N 1
ATOM 1489 C CA . GLY A 1 195 ? 35.515 -29.798 -2.851 1.00 52.94 195 GLY A CA 1
ATOM 1490 C C . GLY A 1 195 ? 34.414 -30.761 -2.410 1.00 52.94 195 GLY A C 1
ATOM 1491 O O . GLY A 1 195 ? 34.644 -31.619 -1.563 1.00 52.94 195 GLY A O 1
ATOM 1492 N N . ARG A 1 196 ? 33.287 -30.775 -3.130 1.00 51.69 196 ARG A N 1
ATOM 1493 C CA . ARG A 1 196 ? 32.652 -32.065 -3.438 1.00 51.69 196 ARG A CA 1
ATOM 1494 C C . ARG A 1 196 ? 33.492 -32.725 -4.533 1.00 51.69 196 ARG A C 1
ATOM 1496 O O . ARG A 1 196 ? 33.251 -32.518 -5.715 1.00 51.69 196 ARG A O 1
ATOM 1503 N N . LYS A 1 197 ? 34.533 -33.452 -4.111 1.00 53.38 197 LYS A N 1
ATOM 1504 C CA . LYS A 1 197 ? 35.220 -34.434 -4.957 1.00 53.38 197 LYS A CA 1
ATOM 1505 C C . LYS A 1 197 ? 34.187 -35.453 -5.435 1.00 53.38 197 LYS A C 1
ATOM 1507 O O . LYS A 1 197 ? 33.324 -35.865 -4.655 1.00 53.38 197 LYS A O 1
ATOM 1512 N N . GLY A 1 198 ? 34.281 -35.805 -6.714 1.00 49.91 198 GLY A N 1
ATOM 1513 C CA . GLY A 1 198 ? 33.464 -36.827 -7.344 1.00 49.91 198 GLY A CA 1
ATOM 1514 C C . GLY A 1 198 ? 33.510 -38.118 -6.539 1.00 49.91 198 GLY A C 1
ATOM 1515 O O . GLY A 1 198 ? 34.582 -38.627 -6.218 1.00 49.91 198 GLY A O 1
ATOM 1516 N N . ARG A 1 199 ? 32.327 -38.626 -6.191 1.00 54.84 199 ARG A N 1
ATOM 1517 C CA . ARG A 1 199 ? 32.168 -40.058 -5.966 1.00 54.84 199 ARG A CA 1
ATOM 1518 C C . ARG A 1 199 ? 32.138 -40.694 -7.340 1.00 54.84 199 ARG A C 1
ATOM 1520 O O . ARG A 1 199 ? 31.287 -40.330 -8.148 1.00 54.84 199 ARG A O 1
ATOM 1527 N N . GLY A 1 200 ? 33.113 -41.565 -7.561 1.00 53.59 200 GLY A N 1
ATOM 1528 C CA . GLY A 1 200 ? 33.268 -42.345 -8.769 1.00 53.59 200 GLY A CA 1
ATOM 1529 C C . GLY A 1 200 ? 32.003 -43.103 -9.143 1.00 53.59 200 GLY A C 1
ATOM 1530 O O . GLY A 1 200 ? 31.225 -43.543 -8.293 1.00 53.59 200 GLY A O 1
ATOM 1531 N N . GLN A 1 201 ? 31.846 -43.243 -10.449 1.00 53.75 201 GLN A N 1
ATOM 1532 C CA . GLN A 1 201 ? 31.183 -44.378 -11.053 1.00 53.75 201 GLN A CA 1
ATOM 1533 C C . GLN A 1 201 ? 32.287 -45.171 -11.749 1.00 53.75 201 GLN A C 1
ATOM 1535 O O . GLN A 1 201 ? 32.508 -45.025 -12.942 1.00 53.75 201 GLN A O 1
ATOM 1540 N N . ASP A 1 202 ? 33.013 -45.950 -10.950 1.00 56.34 202 ASP A N 1
ATOM 1541 C CA . ASP A 1 202 ? 33.614 -47.194 -11.414 1.00 56.34 202 ASP A CA 1
ATOM 1542 C C . ASP A 1 202 ? 32.581 -48.285 -11.131 1.00 56.34 202 ASP A C 1
ATOM 1544 O O . ASP A 1 202 ? 32.207 -48.481 -9.971 1.00 56.34 202 ASP A O 1
ATOM 1548 N N . ALA A 1 203 ? 32.076 -48.904 -12.199 1.00 55.88 203 ALA A N 1
ATOM 1549 C CA . ALA A 1 203 ? 31.326 -50.165 -12.283 1.00 55.88 203 ALA A CA 1
ATOM 1550 C C . ALA A 1 203 ? 30.391 -50.069 -13.502 1.00 55.88 203 ALA A C 1
ATOM 1552 O O . ALA A 1 203 ? 29.575 -49.157 -13.559 1.00 55.88 203 ALA A O 1
ATOM 1553 N N . LYS A 1 204 ? 30.380 -50.968 -14.480 1.00 57.75 204 LYS A N 1
ATOM 1554 C CA . LYS A 1 204 ? 30.940 -52.312 -14.606 1.00 57.75 204 LYS A CA 1
ATOM 1555 C C . LYS A 1 204 ? 30.917 -52.670 -16.090 1.00 57.75 204 LYS A C 1
ATOM 1557 O O . LYS A 1 204 ? 30.076 -52.167 -16.833 1.00 57.75 204 LYS A O 1
ATOM 1562 N N . ASP A 1 205 ? 31.819 -53.568 -16.436 1.00 60.28 205 ASP A N 1
ATOM 1563 C CA . ASP A 1 205 ? 31.860 -54.362 -17.654 1.00 60.28 205 ASP A CA 1
ATOM 1564 C C . ASP A 1 205 ? 30.491 -54.963 -18.021 1.00 60.28 205 ASP A C 1
ATOM 1566 O O . ASP A 1 205 ? 29.808 -55.516 -17.150 1.00 60.28 205 ASP A O 1
ATOM 1570 N N . ASN A 1 206 ? 30.107 -54.849 -19.299 1.00 58.66 206 ASN A N 1
ATOM 1571 C CA . ASN A 1 206 ? 29.765 -55.970 -20.192 1.00 58.66 206 ASN A CA 1
ATOM 1572 C C . ASN A 1 206 ? 29.569 -55.477 -21.633 1.00 58.66 206 ASN A C 1
ATOM 1574 O O . ASN A 1 206 ? 28.805 -54.501 -21.814 1.00 58.66 206 ASN A O 1
#

Mean predicted aligned error: 18.47 Å

Radius of gyration: 30.48 Å; Cα contacts (8 Å, |Δi|>4): 33; chains: 1; bounding box: 56×71×96 Å